Protein AF-A0A2C6DGL4-F1 (afdb_monomer_lite)

Organism: NCBI:txid82979

Foldseek 3Di:
DDPPPPDLWDQLLLVVLVLLLVQFPLVVLLVVCCVLVPDDPPDPDQDRPQLLLLLVLCCVVLVPPDDSQVVCVVDVSSCVSSVNVVHHGDDVVRSVVSVVSLVVVVVSVVVSCVRSVSVVVLAFPPQKDAQDDLVQAADPPSVLCVLFKGWGMKGAVCVQPVPDGDIETFIDGQVLVLLVLLQVFADLQQDNQKWKFFQDPSGYGDGPTDSSSDVLVDDQDCSRDVCSVCVVVVNVVSVVSSVQQVVQLVVQVVCCVVPVALPDSVVVSRPDIDRPPQDRPSNWFPHFFDWDDQQPAPQCPPDHQAWDWDADPDDPPDDPSVRTTRIWHADPVRQTWGWGTKGWCCSSGPDATKIKTWTFRRPSGMIMIGIGGD

pLDDT: mean 81.54, std 16.5, range [29.05, 98.75]

Structure (mmCIF, N/CA/C/O backbone):
data_AF-A0A2C6DGL4-F1
#
_entry.id   AF-A0A2C6DGL4-F1
#
loop_
_atom_site.group_PDB
_atom_site.id
_atom_site.type_symbol
_atom_site.label_atom_id
_atom_site.label_alt_id
_atom_site.label_comp_id
_atom_site.label_asym_id
_atom_site.label_entity_id
_atom_site.label_seq_id
_atom_site.pdbx_PDB_ins_code
_atom_site.Cartn_x
_atom_site.Cartn_y
_atom_site.Cartn_z
_atom_site.occupancy
_atom_site.B_iso_or_equiv
_atom_site.auth_seq_id
_atom_site.auth_comp_id
_atom_site.auth_asym_id
_atom_site.auth_atom_id
_atom_site.pdbx_PDB_model_num
ATOM 1 N N . MET A 1 1 ? 29.165 -35.444 -10.806 1.00 29.05 1 MET A N 1
ATOM 2 C CA . MET A 1 1 ? 27.727 -35.214 -11.035 1.00 29.05 1 MET A CA 1
ATOM 3 C C . MET A 1 1 ? 27.183 -34.656 -9.738 1.00 29.05 1 MET A C 1
ATOM 5 O O . MET A 1 1 ? 26.851 -35.420 -8.844 1.00 29.05 1 MET A O 1
ATOM 9 N N . SER A 1 2 ? 27.304 -33.342 -9.573 1.00 29.28 2 SER A N 1
ATOM 10 C CA . SER A 1 2 ? 26.770 -32.608 -8.429 1.00 29.28 2 SER A CA 1
ATOM 11 C C . SER A 1 2 ? 25.311 -32.304 -8.727 1.00 29.28 2 SER A C 1
ATOM 13 O O . SER A 1 2 ? 25.013 -31.646 -9.717 1.00 29.28 2 SER A O 1
ATOM 15 N N . ASP A 1 3 ? 24.443 -32.865 -7.899 1.00 30.00 3 ASP A N 1
ATOM 16 C CA . ASP A 1 3 ? 23.003 -32.663 -7.908 1.00 30.00 3 ASP A CA 1
ATOM 17 C C . ASP A 1 3 ? 22.727 -31.208 -7.486 1.00 30.00 3 ASP A C 1
ATOM 19 O O . ASP A 1 3 ? 22.843 -30.851 -6.307 1.00 30.00 3 ASP A O 1
ATOM 23 N N . GLU A 1 4 ? 22.488 -30.333 -8.467 1.00 31.14 4 GLU A N 1
ATOM 24 C CA . GLU A 1 4 ? 21.948 -28.993 -8.244 1.00 31.14 4 GLU A CA 1
ATOM 25 C C . GLU A 1 4 ? 20.535 -29.158 -7.693 1.00 31.14 4 GLU A C 1
ATOM 27 O O . GLU A 1 4 ? 19.568 -29.360 -8.431 1.00 31.14 4 GLU A O 1
ATOM 32 N N . ARG A 1 5 ? 20.438 -29.093 -6.364 1.00 31.69 5 ARG A N 1
ATOM 33 C CA . ARG A 1 5 ? 19.187 -28.878 -5.643 1.00 31.69 5 ARG A CA 1
ATOM 34 C C . ARG A 1 5 ? 18.535 -27.619 -6.213 1.00 31.69 5 ARG A C 1
ATOM 36 O O . ARG A 1 5 ? 18.879 -26.517 -5.800 1.00 31.69 5 ARG A O 1
ATOM 43 N N . HIS A 1 6 ? 17.628 -27.792 -7.171 1.00 33.72 6 HIS A N 1
ATOM 44 C CA . HIS A 1 6 ? 16.688 -26.755 -7.564 1.00 33.72 6 HIS A CA 1
ATOM 45 C C . HIS A 1 6 ? 15.861 -26.446 -6.317 1.00 33.72 6 HIS A C 1
ATOM 47 O O . HIS A 1 6 ? 15.082 -27.280 -5.851 1.00 33.72 6 HIS A O 1
ATOM 53 N N . SER A 1 7 ? 16.132 -25.290 -5.717 1.00 35.84 7 SER A N 1
ATOM 54 C CA . SER A 1 7 ? 15.271 -24.728 -4.688 1.00 35.84 7 SER A CA 1
ATOM 55 C C . SER A 1 7 ? 13.890 -24.530 -5.327 1.00 35.84 7 SER A C 1
ATOM 57 O O . SER A 1 7 ? 13.838 -23.941 -6.404 1.00 35.84 7 SER A O 1
ATOM 59 N N . PRO A 1 8 ? 12.776 -24.983 -4.726 1.00 40.94 8 PRO A N 1
ATOM 60 C CA . PRO A 1 8 ? 11.418 -24.706 -5.224 1.00 40.94 8 PRO A CA 1
ATOM 61 C C . PRO A 1 8 ? 11.009 -23.221 -5.072 1.00 40.94 8 PRO A C 1
ATOM 63 O O . PRO A 1 8 ? 9.827 -22.886 -5.047 1.00 40.94 8 PRO A O 1
ATOM 66 N N . TYR A 1 9 ? 11.997 -22.338 -4.918 1.00 38.91 9 TYR A N 1
ATOM 67 C CA . TYR A 1 9 ? 11.885 -20.903 -4.730 1.00 38.91 9 TYR A CA 1
ATOM 68 C C . TYR A 1 9 ? 12.550 -20.250 -5.947 1.00 38.91 9 TYR A C 1
ATOM 70 O O . TYR A 1 9 ? 13.773 -20.309 -6.085 1.00 38.91 9 TYR A O 1
ATOM 78 N N . LEU A 1 10 ? 11.755 -19.680 -6.854 1.00 48.22 10 LEU A N 1
ATOM 79 C CA . LEU A 1 10 ? 12.272 -18.810 -7.912 1.00 48.22 10 LEU A CA 1
ATOM 80 C C . LEU A 1 10 ? 12.513 -17.417 -7.317 1.00 48.22 10 LEU A C 1
ATOM 82 O O . LEU A 1 10 ? 11.642 -16.872 -6.638 1.00 48.22 10 LEU A O 1
ATOM 86 N N . ASP A 1 11 ? 13.666 -16.814 -7.608 1.00 60.06 11 ASP A N 1
ATOM 87 C CA . ASP A 1 11 ? 13.908 -15.405 -7.292 1.00 60.06 11 ASP A CA 1
ATOM 88 C C . ASP A 1 11 ? 12.901 -14.544 -8.082 1.00 60.06 11 ASP A C 1
ATOM 90 O O . ASP A 1 11 ? 12.847 -14.587 -9.319 1.00 60.06 11 ASP A O 1
ATOM 94 N N . ARG A 1 12 ? 12.066 -13.767 -7.374 1.00 59.09 12 ARG A N 1
ATOM 95 C CA . ARG A 1 12 ? 11.056 -12.869 -7.968 1.00 59.09 12 ARG A CA 1
ATOM 96 C C . ARG A 1 12 ? 11.673 -11.958 -9.023 1.00 59.09 12 ARG A C 1
ATOM 98 O O . ARG A 1 12 ? 11.036 -11.671 -10.043 1.00 59.09 12 ARG A O 1
ATOM 105 N N . GLY A 1 13 ? 12.914 -11.533 -8.790 1.00 64.31 13 GLY A N 1
ATOM 106 C CA . GLY A 1 13 ? 13.670 -10.709 -9.713 1.00 64.31 13 GLY A CA 1
ATOM 107 C C . GLY A 1 13 ? 13.919 -11.394 -11.054 1.00 64.31 13 GLY A C 1
ATOM 108 O O . GLY A 1 13 ? 13.778 -10.770 -12.109 1.00 64.31 13 GLY A O 1
ATOM 109 N N . GLU A 1 14 ? 14.242 -12.685 -11.035 1.00 73.19 14 GLU A N 1
ATOM 110 C CA . GLU A 1 14 ? 14.494 -13.474 -12.239 1.00 73.19 14 GLU A CA 1
ATOM 111 C C . GLU A 1 14 ? 13.220 -13.658 -13.060 1.00 73.19 14 GLU A C 1
ATOM 113 O O . GLU A 1 14 ? 13.203 -13.377 -14.263 1.00 73.19 14 GLU A O 1
ATOM 118 N N . HIS A 1 15 ? 12.121 -14.055 -12.412 1.00 70.69 15 HIS A N 1
ATOM 119 C CA . HIS A 1 15 ? 10.833 -14.196 -13.088 1.00 70.69 15 HIS A CA 1
ATOM 120 C C . HIS A 1 15 ? 10.393 -12.875 -13.737 1.00 70.69 15 HIS A C 1
ATOM 122 O O . HIS A 1 15 ? 9.956 -12.843 -14.894 1.00 70.69 15 HIS A O 1
ATOM 128 N N . LEU A 1 16 ? 10.547 -11.768 -13.008 1.00 71.00 16 LEU A N 1
ATOM 129 C CA . LEU A 1 16 ? 10.200 -10.438 -13.485 1.00 71.00 16 LEU A CA 1
ATOM 130 C C . LEU A 1 16 ? 11.046 -10.029 -14.693 1.00 71.00 16 LEU A C 1
ATOM 132 O O . LEU A 1 16 ? 10.493 -9.671 -15.735 1.00 71.00 16 LEU A O 1
ATOM 136 N N . LEU A 1 17 ? 12.372 -10.142 -14.599 1.00 79.88 17 LEU A N 1
ATOM 137 C CA . LEU A 1 17 ? 13.272 -9.808 -15.701 1.00 79.88 17 LEU A CA 1
ATOM 138 C C . LEU A 1 17 ? 13.053 -10.700 -16.917 1.00 79.88 17 LEU A C 1
ATOM 140 O O . LEU A 1 17 ? 13.111 -10.195 -18.034 1.00 79.88 17 LEU A O 1
ATOM 144 N N . ASN A 1 18 ? 12.713 -11.976 -16.737 1.00 82.25 18 ASN A N 1
ATOM 145 C CA . ASN A 1 18 ? 12.348 -12.865 -17.838 1.00 82.25 18 ASN A CA 1
ATOM 146 C C . ASN A 1 18 ? 11.064 -12.406 -18.543 1.00 82.25 18 ASN A C 1
ATOM 148 O O . ASN A 1 18 ? 11.025 -12.324 -19.775 1.00 82.25 18 ASN A O 1
ATOM 152 N N . LYS A 1 19 ? 10.031 -12.024 -17.781 1.00 76.69 19 LYS A N 1
ATOM 153 C CA . LYS A 1 19 ? 8.785 -11.467 -18.331 1.00 76.69 19 LYS A CA 1
ATOM 154 C C . LYS A 1 19 ? 9.038 -10.166 -19.095 1.00 76.69 19 LYS A C 1
ATOM 156 O O . LYS A 1 19 ? 8.474 -9.964 -20.168 1.00 76.69 19 LYS A O 1
ATOM 161 N N . MET A 1 20 ? 9.897 -9.295 -18.573 1.00 82.56 20 MET A N 1
ATOM 162 C CA . MET A 1 20 ? 10.281 -8.047 -19.236 1.00 82.56 20 MET A CA 1
ATOM 163 C C . MET A 1 20 ? 11.127 -8.296 -20.486 1.00 82.56 20 MET A C 1
ATOM 165 O O . MET A 1 20 ? 10.868 -7.706 -21.534 1.00 82.56 20 MET A O 1
ATOM 169 N N . ASN A 1 21 ? 12.092 -9.216 -20.401 1.00 88.88 21 ASN A N 1
ATOM 170 C CA . ASN A 1 21 ? 12.948 -9.631 -21.507 1.00 88.88 21 ASN A CA 1
ATOM 171 C C . ASN A 1 21 ? 12.119 -10.118 -22.699 1.00 88.88 21 ASN A C 1
ATOM 173 O O . ASN A 1 21 ? 12.453 -9.794 -23.833 1.00 88.88 21 ASN A O 1
ATOM 177 N N . ALA A 1 22 ? 11.031 -10.850 -22.443 1.00 86.94 22 ALA A N 1
ATOM 178 C CA . ALA A 1 22 ? 10.137 -11.361 -23.478 1.00 86.94 22 ALA A CA 1
ATOM 179 C C . ALA A 1 22 ? 9.291 -10.274 -24.171 1.00 86.94 22 ALA A C 1
ATOM 181 O O . ALA A 1 22 ? 8.820 -10.492 -25.286 1.00 86.94 22 ALA A O 1
ATOM 182 N N . LYS A 1 23 ? 9.075 -9.120 -23.526 1.00 86.88 23 LYS A N 1
ATOM 183 C CA . LYS A 1 23 ? 8.219 -8.040 -24.047 1.00 86.88 23 LYS A CA 1
ATOM 184 C C . LYS A 1 23 ? 8.969 -6.997 -24.862 1.00 86.88 23 LYS A C 1
ATOM 186 O O . LYS A 1 23 ? 8.395 -6.419 -25.781 1.00 86.88 23 LYS A O 1
ATOM 191 N N . VAL A 1 24 ? 10.224 -6.722 -24.514 1.00 91.19 24 VAL A N 1
ATOM 192 C CA . VAL A 1 24 ? 11.013 -5.708 -25.218 1.00 91.19 24 VAL A CA 1
ATOM 193 C C . VAL A 1 24 ? 11.432 -6.242 -26.595 1.00 91.19 24 VAL A C 1
ATOM 195 O O . VAL A 1 24 ? 12.030 -7.317 -26.678 1.00 91.19 24 VAL A O 1
ATOM 198 N N . PRO A 1 25 ? 11.198 -5.497 -27.692 1.00 94.88 25 PRO A N 1
ATOM 199 C CA . PRO A 1 25 ? 11.660 -5.879 -29.023 1.00 94.88 25 PRO A CA 1
ATOM 200 C C . PRO A 1 25 ? 13.161 -5.575 -29.180 1.00 94.88 25 PRO A C 1
ATOM 202 O O . PRO A 1 25 ? 13.551 -4.649 -29.892 1.00 94.88 25 PRO A O 1
ATOM 205 N N . TRP A 1 26 ? 14.020 -6.338 -28.492 1.00 95.75 26 TRP A N 1
ATOM 206 C CA . TRP A 1 26 ? 15.458 -6.052 -28.385 1.00 95.75 26 TRP A CA 1
ATOM 207 C C . TRP A 1 26 ? 16.144 -5.878 -29.734 1.00 95.75 26 TRP A C 1
ATOM 209 O O . TRP A 1 26 ? 16.843 -4.890 -29.923 1.00 95.75 26 TRP A O 1
ATOM 219 N N . GLN A 1 27 ? 15.914 -6.792 -30.680 1.00 95.69 27 GLN A N 1
ATOM 220 C CA . GLN A 1 27 ? 16.577 -6.728 -31.983 1.00 95.69 27 GLN A CA 1
ATOM 221 C C . GLN A 1 27 ? 16.201 -5.457 -32.757 1.00 95.69 27 GLN A C 1
ATOM 223 O O . GLN A 1 27 ? 17.073 -4.810 -33.320 1.00 95.69 27 GLN A O 1
ATOM 228 N N . GLU A 1 28 ? 14.929 -5.050 -32.718 1.00 96.38 28 GLU A N 1
ATOM 229 C CA . GLU A 1 28 ? 14.466 -3.821 -33.375 1.00 96.38 28 GLU A CA 1
ATOM 230 C C . GLU A 1 28 ? 15.140 -2.577 -32.775 1.00 96.38 28 GLU A C 1
ATOM 232 O O . GLU A 1 28 ? 15.555 -1.672 -33.497 1.00 96.38 28 GLU A O 1
ATOM 237 N N . LEU A 1 29 ? 15.281 -2.538 -31.446 1.00 96.69 29 LEU A N 1
ATOM 238 C CA . LEU A 1 29 ? 15.946 -1.436 -30.751 1.00 96.69 29 LEU A CA 1
ATOM 239 C C . LEU A 1 29 ? 17.462 -1.434 -30.970 1.00 96.69 29 LEU A C 1
ATOM 241 O O . LEU A 1 29 ? 18.056 -0.364 -31.081 1.00 96.69 29 LEU A O 1
ATOM 245 N N . VAL A 1 30 ? 18.086 -2.609 -31.056 1.00 94.94 30 VAL A N 1
ATOM 246 C CA . VAL A 1 30 ? 19.504 -2.750 -31.408 1.00 94.94 30 VAL A CA 1
ATOM 247 C C . VAL A 1 30 ? 19.742 -2.224 -32.819 1.00 94.94 30 VAL A C 1
ATOM 249 O O . VAL A 1 30 ? 20.590 -1.353 -32.989 1.00 94.94 30 VAL A O 1
ATOM 252 N N . ASP A 1 31 ? 18.947 -2.657 -33.801 1.00 94.75 31 ASP A N 1
ATOM 253 C CA . ASP A 1 31 ? 19.066 -2.214 -35.196 1.00 94.75 31 ASP A CA 1
ATOM 254 C C . ASP A 1 31 ? 18.875 -0.692 -35.331 1.00 94.75 31 ASP A C 1
ATOM 256 O O . ASP A 1 31 ? 19.573 -0.037 -36.108 1.00 94.75 31 ASP A O 1
ATOM 260 N N . LEU A 1 32 ? 17.967 -0.111 -34.536 1.00 95.19 32 LEU A N 1
ATOM 261 C CA . LEU A 1 32 ? 17.746 1.335 -34.457 1.00 95.19 32 LEU A CA 1
ATOM 262 C C . LEU A 1 32 ? 18.960 2.091 -33.883 1.00 95.19 32 LEU A C 1
ATOM 264 O O . LEU A 1 32 ? 19.264 3.199 -34.330 1.00 95.19 32 LEU A O 1
ATOM 268 N N . LEU A 1 33 ? 19.638 1.521 -32.884 1.00 93.25 33 LEU A N 1
ATOM 269 C CA . LEU A 1 33 ? 20.727 2.170 -32.144 1.00 93.25 33 LEU A CA 1
ATOM 270 C C . LEU A 1 33 ? 22.116 1.939 -32.746 1.00 93.25 33 LEU A C 1
ATOM 272 O O . LEU A 1 33 ? 23.007 2.769 -32.541 1.00 93.25 33 LEU A O 1
ATOM 276 N N . GLU A 1 34 ? 22.303 0.864 -33.509 1.00 90.06 34 GLU A N 1
ATOM 277 C CA . GLU A 1 34 ? 23.578 0.476 -34.125 1.00 90.06 34 GLU A CA 1
ATOM 278 C C . GLU A 1 34 ? 24.272 1.627 -34.893 1.00 90.06 34 GLU A C 1
ATOM 280 O O . GLU A 1 34 ? 25.479 1.809 -34.717 1.00 90.06 34 GLU A O 1
ATOM 285 N N . PRO A 1 35 ? 23.573 2.490 -35.668 1.00 90.81 35 PRO A N 1
ATOM 286 C CA . PRO A 1 35 ? 24.214 3.613 -36.366 1.00 90.81 35 PRO A CA 1
ATOM 287 C C . PRO A 1 35 ? 24.816 4.682 -35.438 1.00 90.81 35 PRO A C 1
ATOM 289 O O . PRO A 1 35 ? 25.750 5.386 -35.825 1.00 90.81 35 PRO A O 1
ATOM 292 N N . TYR A 1 36 ? 24.287 4.817 -34.220 1.00 87.62 36 TYR A N 1
ATOM 293 C CA . TYR A 1 36 ? 24.679 5.833 -33.233 1.00 87.62 36 TYR A CA 1
ATOM 294 C C . TYR A 1 36 ? 25.669 5.282 -32.209 1.00 87.62 36 TYR A C 1
ATOM 296 O O . TYR A 1 36 ? 26.488 6.017 -31.647 1.00 87.62 36 TYR A O 1
ATOM 304 N N . TYR A 1 37 ? 25.632 3.967 -32.001 1.00 84.25 37 TYR A N 1
ATOM 305 C CA . TYR A 1 37 ? 26.594 3.231 -31.204 1.00 84.25 37 TYR A CA 1
ATOM 306 C C . TYR A 1 37 ? 27.297 2.152 -32.053 1.00 84.25 37 TYR A C 1
ATOM 308 O O . TYR A 1 37 ? 27.188 0.971 -31.744 1.00 84.25 37 TYR A O 1
ATOM 316 N N . PRO A 1 38 ? 28.058 2.519 -33.105 1.00 69.00 38 PRO A N 1
ATOM 317 C CA . PRO A 1 38 ? 28.664 1.522 -33.981 1.00 69.00 38 PRO A CA 1
ATOM 318 C C . PRO A 1 38 ? 29.726 0.702 -33.241 1.00 69.00 38 PRO A C 1
ATOM 320 O O . PRO A 1 38 ? 30.470 1.236 -32.404 1.00 69.00 38 PRO A O 1
ATOM 323 N N . ALA A 1 39 ? 29.822 -0.584 -33.582 1.00 62.97 39 ALA A N 1
ATOM 324 C CA . ALA A 1 39 ? 30.946 -1.428 -33.199 1.00 62.97 39 ALA A CA 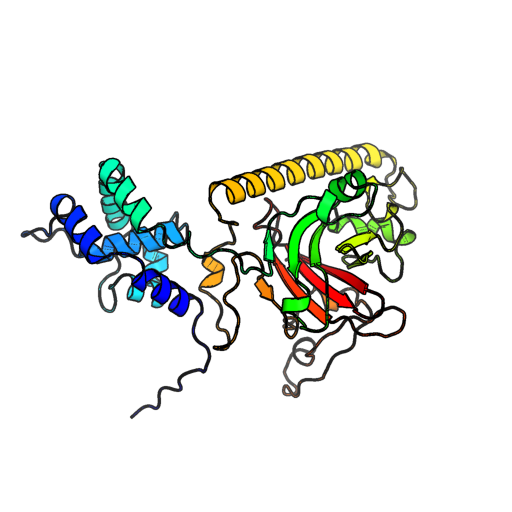1
ATOM 325 C C . ALA A 1 39 ? 32.237 -0.890 -33.840 1.00 62.97 39 ALA A C 1
ATOM 327 O O . ALA A 1 39 ? 32.356 -0.796 -35.066 1.00 62.97 39 ALA A O 1
ATOM 328 N N . ASP A 1 40 ? 33.210 -0.503 -33.017 1.00 60.16 40 ASP A N 1
ATOM 329 C CA . ASP A 1 40 ? 34.423 0.131 -33.518 1.00 60.16 40 ASP A CA 1
ATOM 330 C C . ASP A 1 40 ? 35.438 -0.913 -34.013 1.00 60.16 40 ASP A C 1
ATOM 332 O O . ASP A 1 40 ? 35.751 -1.883 -33.321 1.00 60.16 40 ASP A O 1
ATOM 336 N N . LYS A 1 41 ? 36.025 -0.697 -35.198 1.00 50.38 41 LYS A N 1
ATOM 337 C CA . LYS A 1 41 ? 37.078 -1.571 -35.763 1.00 50.38 41 LYS A CA 1
ATOM 338 C C . LYS A 1 41 ? 38.435 -1.410 -35.052 1.00 50.38 41 LYS A C 1
ATOM 340 O O . LYS A 1 41 ? 39.379 -2.122 -35.388 1.00 50.38 41 LYS A O 1
ATOM 345 N N . LYS A 1 42 ? 38.561 -0.461 -34.111 1.00 46.19 42 LYS A N 1
ATOM 346 C CA . LYS A 1 42 ? 39.817 -0.070 -33.435 1.00 46.19 42 LYS A CA 1
ATOM 347 C C . LYS A 1 42 ? 39.731 -0.005 -31.899 1.00 46.19 42 LYS A C 1
ATOM 349 O O . LYS A 1 42 ? 40.445 0.769 -31.272 1.00 46.19 42 LYS A O 1
ATOM 354 N N . GLY A 1 43 ? 38.926 -0.868 -31.281 1.00 47.06 43 GLY A N 1
ATOM 355 C CA . GLY A 1 43 ? 39.170 -1.274 -29.889 1.00 47.06 43 GLY A CA 1
ATOM 356 C C . GLY A 1 43 ? 38.710 -0.320 -28.783 1.00 47.06 43 GLY A C 1
ATOM 357 O O . GLY A 1 43 ? 39.104 -0.520 -27.640 1.00 47.06 43 GLY A O 1
ATOM 358 N N . PHE A 1 44 ? 37.838 0.652 -29.064 1.00 49.16 44 PHE A N 1
ATOM 359 C CA . PHE A 1 44 ? 37.090 1.358 -28.017 1.00 49.16 44 PHE A CA 1
ATOM 360 C C . PHE A 1 44 ? 35.589 1.091 -28.141 1.00 49.16 44 PHE A C 1
ATOM 362 O O . PHE A 1 44 ? 34.818 1.963 -28.528 1.00 49.16 44 PHE A O 1
ATOM 369 N N . ARG A 1 45 ? 35.203 -0.148 -27.798 1.00 55.72 45 ARG A N 1
ATOM 370 C CA . ARG A 1 45 ? 33.940 -0.533 -27.134 1.00 55.72 45 ARG A CA 1
ATOM 371 C C . ARG A 1 45 ? 33.975 -2.033 -26.815 1.00 55.72 45 ARG A C 1
ATOM 373 O O . ARG A 1 45 ? 33.811 -2.858 -27.704 1.00 55.72 45 ARG A O 1
ATOM 380 N N . ASN A 1 46 ? 34.181 -2.381 -25.543 1.00 66.31 46 ASN A N 1
ATOM 381 C CA . ASN A 1 46 ? 34.160 -3.773 -25.062 1.00 66.31 46 ASN A CA 1
ATOM 382 C C . ASN A 1 46 ? 32.734 -4.350 -24.918 1.00 66.31 46 ASN A C 1
ATOM 384 O O . ASN A 1 46 ? 32.586 -5.500 -24.516 1.00 66.31 46 ASN A O 1
ATOM 388 N N . PHE A 1 47 ? 31.690 -3.576 -25.242 1.00 85.44 47 PHE A N 1
ATOM 389 C CA . PHE A 1 47 ? 30.290 -3.934 -25.002 1.00 85.44 47 PHE A CA 1
ATOM 390 C C . PHE A 1 47 ? 29.438 -3.735 -26.254 1.00 85.44 47 PHE A C 1
ATOM 392 O O . PHE A 1 47 ? 29.538 -2.705 -26.924 1.00 85.44 47 PHE A O 1
ATOM 399 N N . ARG A 1 48 ? 28.596 -4.728 -26.561 1.00 89.44 48 ARG A N 1
ATOM 400 C CA . ARG A 1 48 ? 27.618 -4.675 -27.659 1.00 89.44 48 ARG A CA 1
ATOM 401 C C . ARG A 1 48 ? 26.524 -3.648 -27.342 1.00 89.44 48 ARG A C 1
ATOM 403 O O . ARG A 1 48 ? 26.236 -3.406 -26.170 1.00 89.44 48 ARG A O 1
ATOM 410 N N . VAL A 1 49 ? 25.881 -3.102 -28.379 1.00 91.56 49 VAL A N 1
ATOM 411 C CA . VAL A 1 49 ? 24.732 -2.181 -28.245 1.00 91.56 49 VAL A CA 1
ATOM 412 C C . VAL A 1 49 ? 23.659 -2.773 -27.340 1.00 91.56 49 VAL A C 1
ATOM 414 O O . VAL A 1 49 ? 23.179 -2.096 -26.437 1.00 91.56 49 VAL A O 1
ATOM 417 N N . GLU A 1 50 ? 23.341 -4.055 -27.534 1.00 94.06 50 GLU A N 1
ATOM 418 C CA . GLU A 1 50 ? 22.336 -4.757 -26.737 1.00 94.06 50 GLU A CA 1
ATOM 419 C C . GLU A 1 50 ? 22.682 -4.777 -25.242 1.00 94.06 50 GLU A C 1
ATOM 421 O O . GLU A 1 50 ? 21.813 -4.504 -24.419 1.00 94.06 50 GLU A O 1
ATOM 426 N N . ASN A 1 51 ? 23.949 -5.016 -24.882 1.00 94.19 51 ASN A N 1
ATOM 427 C CA . ASN A 1 51 ? 24.384 -5.028 -23.484 1.00 94.19 51 ASN A CA 1
ATOM 428 C C . ASN A 1 51 ? 24.136 -3.660 -22.840 1.00 94.19 51 ASN A C 1
ATOM 430 O O . ASN A 1 51 ? 23.541 -3.567 -21.770 1.00 94.19 51 ASN A O 1
ATOM 434 N N . MET A 1 52 ? 24.548 -2.586 -23.518 1.00 94.38 52 MET A N 1
ATOM 435 C CA . MET A 1 52 ? 24.371 -1.228 -23.000 1.00 94.38 52 MET A CA 1
ATOM 436 C C . MET A 1 52 ? 22.900 -0.807 -22.959 1.00 94.38 52 MET A C 1
ATOM 438 O O . MET A 1 52 ? 22.487 -0.142 -22.013 1.00 94.38 52 MET A O 1
ATOM 442 N N . LEU A 1 53 ? 22.094 -1.238 -23.933 1.00 95.75 53 LEU A N 1
ATOM 443 C CA . LEU A 1 53 ? 20.652 -1.011 -23.940 1.00 95.75 53 LEU A CA 1
ATOM 444 C C . LEU A 1 53 ? 19.959 -1.737 -22.777 1.00 95.75 53 LEU A C 1
ATOM 446 O O . LEU A 1 53 ? 19.094 -1.154 -22.128 1.00 95.75 53 LEU A O 1
ATOM 450 N N . ARG A 1 54 ? 20.345 -2.982 -22.480 1.00 95.50 54 ARG A N 1
ATOM 451 C CA . ARG A 1 54 ? 19.818 -3.743 -21.338 1.00 95.50 54 ARG A CA 1
ATOM 452 C C . ARG A 1 54 ? 20.218 -3.111 -20.006 1.00 95.50 54 ARG A C 1
ATOM 454 O O . ARG A 1 54 ? 19.369 -3.000 -19.129 1.00 95.50 54 ARG A O 1
ATOM 461 N N . VAL A 1 55 ? 21.459 -2.628 -19.879 1.00 93.88 55 VAL A N 1
ATOM 462 C CA . VAL A 1 55 ? 21.906 -1.847 -18.710 1.00 93.88 55 VAL A CA 1
ATOM 463 C C . VAL A 1 55 ? 21.092 -0.561 -18.571 1.00 93.88 55 VAL A C 1
ATOM 465 O O . VAL A 1 55 ? 20.592 -0.286 -17.488 1.00 93.88 55 VAL A O 1
ATOM 468 N N . TYR A 1 56 ? 20.876 0.183 -19.660 1.00 92.81 56 TYR A N 1
ATOM 469 C CA . TYR A 1 56 ? 20.014 1.369 -19.652 1.00 92.81 56 TYR A CA 1
ATOM 470 C C . TYR A 1 56 ? 18.590 1.041 -19.183 1.00 92.81 56 TYR A C 1
ATOM 472 O O . TYR A 1 56 ? 18.045 1.741 -18.329 1.00 92.81 56 TYR A O 1
ATOM 480 N N . CYS A 1 57 ? 18.004 -0.045 -19.697 1.00 90.31 57 CYS A N 1
ATOM 481 C CA . CYS A 1 57 ? 16.683 -0.507 -19.285 1.00 90.31 57 CYS A CA 1
ATOM 482 C C . CYS A 1 57 ? 16.658 -0.864 -17.796 1.00 90.31 57 CYS A C 1
ATOM 484 O O . CYS A 1 57 ? 15.801 -0.349 -17.090 1.00 90.31 57 CYS A O 1
ATOM 486 N N . LEU A 1 58 ? 17.616 -1.653 -17.291 1.00 87.00 58 LEU A N 1
ATOM 487 C CA . LEU A 1 58 ? 17.739 -1.963 -15.860 1.00 87.00 58 LEU A CA 1
ATOM 488 C C . LEU A 1 58 ? 17.837 -0.693 -15.011 1.00 87.00 58 LEU A C 1
ATOM 490 O O . LEU A 1 58 ? 17.065 -0.530 -14.068 1.00 87.00 58 LEU A O 1
ATOM 494 N N . SER A 1 59 ? 18.731 0.235 -15.366 1.00 82.88 59 SER A N 1
ATOM 495 C CA . SER A 1 59 ? 18.882 1.502 -14.648 1.00 82.88 59 SER A CA 1
ATOM 496 C C . SER A 1 59 ? 17.583 2.293 -14.620 1.00 82.88 59 SER A C 1
ATOM 498 O O . SER A 1 59 ? 17.197 2.804 -13.574 1.00 82.88 59 SER A O 1
ATOM 500 N N . LYS A 1 60 ? 16.872 2.363 -15.747 1.00 80.50 60 LYS A N 1
ATOM 501 C CA . LYS A 1 60 ? 15.609 3.092 -15.845 1.00 80.50 60 LYS A CA 1
ATOM 502 C C . LYS A 1 60 ? 14.495 2.417 -15.050 1.00 80.50 60 LYS A C 1
ATOM 504 O O . LYS A 1 60 ? 13.785 3.067 -14.289 1.00 80.50 60 LYS A O 1
ATOM 509 N N . TRP A 1 61 ? 14.339 1.113 -15.224 1.00 77.94 61 TRP A N 1
ATOM 510 C CA . TRP A 1 61 ? 13.283 0.319 -14.615 1.00 77.94 61 TRP A CA 1
ATOM 511 C C . TRP A 1 61 ? 13.411 0.242 -13.095 1.00 77.94 61 TRP A C 1
ATOM 513 O O . TRP A 1 61 ? 12.397 0.322 -12.403 1.00 77.94 61 TRP A O 1
ATOM 523 N N . LEU A 1 62 ? 14.646 0.149 -12.598 1.00 72.00 62 LEU A N 1
ATOM 524 C CA . LEU A 1 62 ? 14.978 0.048 -11.175 1.00 72.00 62 LEU A CA 1
ATOM 525 C C . LEU A 1 62 ? 15.385 1.389 -10.553 1.00 72.00 62 LEU A C 1
ATOM 527 O O 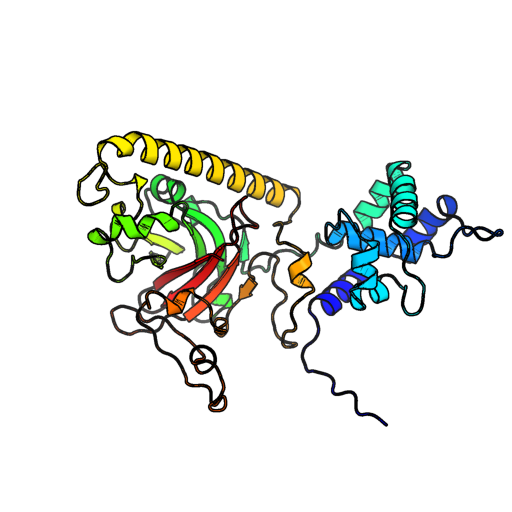. LEU A 1 62 ? 15.767 1.427 -9.388 1.00 72.00 62 LEU A O 1
ATOM 531 N N . LYS A 1 63 ? 15.311 2.483 -11.323 1.00 69.94 63 LYS A N 1
ATOM 532 C CA . LYS A 1 63 ? 15.686 3.845 -10.906 1.00 69.94 63 LYS A CA 1
ATOM 533 C C . LYS A 1 63 ? 17.107 3.922 -10.319 1.00 69.94 63 LYS A C 1
ATOM 535 O O . LYS A 1 63 ? 17.354 4.663 -9.372 1.00 69.94 63 LYS A O 1
ATOM 540 N N . LEU A 1 64 ? 18.053 3.174 -10.896 1.00 74.12 64 LEU A N 1
ATOM 541 C CA . LEU A 1 64 ? 19.466 3.225 -10.511 1.00 74.12 64 LEU A CA 1
ATOM 542 C C . LEU A 1 64 ? 20.054 4.562 -10.977 1.00 74.12 64 LEU A C 1
ATOM 544 O O . LEU A 1 64 ? 20.203 4.796 -12.178 1.00 74.12 64 LEU A O 1
ATOM 548 N N . CYS A 1 65 ? 20.347 5.450 -10.030 1.00 54.91 65 CYS A N 1
ATOM 549 C CA . CYS A 1 65 ? 20.830 6.806 -10.298 1.00 54.91 65 CYS A CA 1
ATOM 550 C C . CYS A 1 65 ? 22.354 6.961 -10.165 1.00 54.91 65 CYS A C 1
ATOM 552 O O . CYS A 1 65 ? 22.920 7.839 -10.816 1.00 54.91 65 CYS A O 1
ATOM 554 N N . TYR A 1 66 ? 23.009 6.102 -9.381 1.00 67.56 66 TYR A N 1
ATOM 555 C CA . TYR A 1 66 ? 24.457 6.089 -9.152 1.00 67.56 66 TYR A CA 1
ATOM 556 C C . TYR A 1 66 ? 24.967 4.646 -9.062 1.00 67.56 66 TYR A C 1
ATOM 558 O O . TYR A 1 66 ? 24.175 3.729 -8.828 1.00 67.56 66 TYR A O 1
ATOM 566 N N . ASP A 1 67 ? 26.270 4.467 -9.292 1.00 76.75 67 ASP A N 1
ATOM 567 C CA . ASP A 1 67 ? 27.001 3.205 -9.113 1.00 76.75 67 ASP A CA 1
ATOM 568 C C . ASP A 1 67 ? 26.345 2.003 -9.817 1.00 76.75 67 ASP A C 1
ATOM 570 O O . ASP A 1 67 ? 26.263 0.892 -9.291 1.00 76.75 67 ASP A O 1
ATOM 574 N N . VAL A 1 68 ? 25.856 2.212 -11.046 1.00 85.69 68 VAL A N 1
ATOM 575 C CA . VAL A 1 68 ? 25.211 1.156 -11.847 1.00 85.69 68 VAL A CA 1
ATOM 576 C C . VAL A 1 68 ? 26.194 0.012 -12.097 1.00 85.69 68 VAL A C 1
ATOM 578 O O . VAL A 1 68 ? 25.805 -1.156 -12.054 1.00 85.69 68 VAL A O 1
ATOM 581 N N . SER A 1 69 ? 27.472 0.341 -12.309 1.00 89.62 69 SER A N 1
ATOM 582 C CA . SER A 1 69 ? 28.559 -0.639 -12.387 1.00 89.62 69 SER A CA 1
ATOM 583 C C . SER A 1 69 ? 28.623 -1.516 -11.130 1.00 89.62 69 SER A C 1
ATOM 585 O O . SER A 1 69 ? 28.669 -2.738 -11.245 1.00 89.62 69 SER A O 1
ATOM 587 N N . GLU A 1 70 ? 28.549 -0.932 -9.932 1.00 85.56 70 GLU A N 1
ATOM 588 C CA . GLU A 1 70 ? 28.577 -1.679 -8.665 1.00 85.56 70 GLU A CA 1
ATOM 589 C C . GLU A 1 70 ? 27.354 -2.599 -8.520 1.00 85.56 70 GLU A C 1
ATOM 591 O O . GLU A 1 70 ? 27.470 -3.746 -8.080 1.00 85.56 70 GLU A O 1
ATOM 596 N N . GLN A 1 71 ? 26.172 -2.147 -8.956 1.00 83.38 71 GLN A N 1
ATOM 597 C CA . GLN A 1 71 ? 24.962 -2.979 -8.948 1.00 83.38 71 GLN A CA 1
ATOM 598 C C . GLN A 1 71 ? 25.082 -4.194 -9.879 1.00 83.38 71 GLN A C 1
ATOM 600 O O . GLN A 1 71 ? 24.601 -5.275 -9.546 1.00 83.38 71 GLN A O 1
ATOM 605 N N . LEU A 1 72 ? 25.738 -4.042 -11.032 1.00 87.38 72 LEU A N 1
ATOM 606 C CA . LEU A 1 72 ? 26.014 -5.143 -11.961 1.00 87.38 72 LEU A CA 1
ATOM 607 C C . LEU A 1 72 ? 27.106 -6.090 -11.436 1.00 87.38 72 LEU A C 1
ATOM 609 O O . LEU A 1 72 ? 27.053 -7.292 -11.692 1.00 87.38 72 LEU A O 1
ATOM 613 N N . GLU A 1 73 ? 28.099 -5.574 -10.710 1.00 85.06 73 GLU A N 1
ATOM 614 C CA . GLU A 1 73 ? 29.162 -6.385 -10.101 1.00 85.06 73 GLU A CA 1
ATOM 615 C C . GLU A 1 73 ? 28.645 -7.233 -8.938 1.00 85.06 73 GLU A C 1
ATOM 617 O O . GLU A 1 73 ? 28.953 -8.426 -8.856 1.00 85.06 73 GLU A O 1
ATOM 622 N N . SER A 1 74 ? 27.839 -6.622 -8.070 1.00 80.94 74 SER A N 1
ATOM 623 C CA . SER A 1 74 ? 27.291 -7.255 -6.869 1.00 80.94 74 SER A CA 1
ATOM 624 C C . SER A 1 74 ? 26.177 -8.263 -7.164 1.00 80.94 74 SER A C 1
ATOM 626 O O . SER A 1 74 ? 25.948 -9.159 -6.352 1.00 80.94 74 SER A O 1
ATOM 628 N N . ARG A 1 75 ? 25.498 -8.166 -8.318 1.00 81.38 75 ARG A N 1
ATOM 629 C CA . ARG A 1 75 ? 24.301 -8.970 -8.619 1.00 81.38 75 ARG A CA 1
ATOM 630 C C . ARG A 1 75 ? 24.427 -9.736 -9.925 1.00 81.38 75 ARG A C 1
ATOM 632 O O . ARG A 1 75 ? 24.268 -9.192 -11.019 1.00 81.38 75 ARG A O 1
ATOM 639 N N . THR A 1 76 ? 24.614 -11.047 -9.797 1.00 85.44 76 THR A N 1
ATOM 640 C CA . THR A 1 76 ? 24.685 -11.969 -10.938 1.00 85.44 76 THR A CA 1
ATOM 641 C C . THR A 1 76 ? 23.446 -11.886 -11.826 1.00 85.44 76 THR A C 1
ATOM 643 O O . THR A 1 76 ? 23.601 -11.796 -13.036 1.00 85.44 76 THR A O 1
ATOM 646 N N . LEU A 1 77 ? 22.250 -11.763 -11.245 1.00 83.81 77 LEU A N 1
ATOM 647 C CA . LEU A 1 77 ? 21.004 -11.635 -12.001 1.00 83.81 77 LEU A CA 1
ATOM 648 C C . LEU A 1 77 ? 20.993 -10.432 -12.966 1.00 83.81 77 LEU A C 1
ATOM 650 O O . LEU A 1 77 ? 20.601 -10.564 -14.124 1.00 83.81 77 LEU A O 1
ATOM 654 N N . PHE A 1 78 ? 21.444 -9.253 -12.524 1.00 88.50 78 PHE A N 1
ATOM 655 C CA . PHE A 1 78 ? 21.464 -8.052 -13.373 1.00 88.50 78 PHE A CA 1
ATOM 656 C C . PHE A 1 78 ? 22.505 -8.173 -14.481 1.00 88.50 78 PHE A C 1
ATOM 658 O O . PHE A 1 78 ? 22.252 -7.808 -15.631 1.00 88.50 78 PHE A O 1
ATOM 665 N N . ARG A 1 79 ? 23.670 -8.726 -14.138 1.00 89.75 79 ARG A N 1
ATOM 666 C CA . ARG A 1 79 ? 24.741 -9.026 -15.088 1.00 89.75 79 ARG A CA 1
ATOM 667 C C . ARG A 1 79 ? 24.284 -10.019 -16.156 1.00 89.75 79 ARG A C 1
ATOM 669 O O . ARG A 1 79 ? 24.551 -9.799 -17.337 1.00 89.75 79 ARG A O 1
ATOM 676 N N . ASP A 1 80 ? 23.568 -11.064 -15.763 1.00 90.25 80 ASP A N 1
ATOM 677 C CA . ASP A 1 80 ? 23.061 -12.085 -16.676 1.00 90.25 80 ASP A CA 1
ATOM 678 C C . ASP A 1 80 ? 21.960 -11.522 -17.576 1.00 90.25 80 ASP A C 1
ATOM 680 O O . ASP A 1 80 ? 22.034 -11.663 -18.798 1.00 90.25 80 ASP A O 1
ATOM 684 N N . PHE A 1 81 ? 21.015 -10.762 -17.013 1.00 91.88 81 PHE A N 1
ATOM 685 C CA . PHE A 1 81 ? 19.999 -10.058 -17.798 1.00 91.88 81 PHE A CA 1
ATOM 686 C C . PHE A 1 81 ? 20.609 -9.106 -18.836 1.00 91.88 81 PHE A C 1
ATOM 688 O O . PHE A 1 81 ? 20.092 -8.991 -19.951 1.00 91.88 81 PHE A O 1
ATOM 695 N N . ALA A 1 82 ? 21.709 -8.430 -18.487 1.00 94.06 82 ALA A N 1
ATOM 696 C CA . ALA A 1 82 ? 22.440 -7.529 -19.372 1.00 94.06 82 ALA A CA 1
ATOM 697 C C . ALA A 1 82 ? 23.285 -8.245 -20.444 1.00 94.06 82 ALA A C 1
ATOM 699 O O . ALA A 1 82 ? 23.907 -7.576 -21.272 1.00 94.06 82 ALA A O 1
ATOM 700 N N . GLY A 1 83 ? 23.330 -9.583 -20.449 1.00 92.38 83 GLY A N 1
ATOM 701 C CA . GLY A 1 83 ? 24.169 -10.356 -21.368 1.00 92.38 83 GLY A CA 1
ATOM 702 C C . GLY A 1 83 ? 25.667 -10.187 -21.091 1.00 92.38 83 GLY A C 1
ATOM 703 O O . GLY A 1 83 ? 26.481 -10.226 -22.016 1.00 92.38 83 GLY A O 1
ATOM 704 N N . LEU A 1 84 ? 26.031 -9.945 -19.828 1.00 90.94 84 LEU A N 1
ATOM 705 C CA . LEU A 1 84 ? 27.402 -9.710 -19.364 1.00 90.94 84 LEU A CA 1
ATOM 706 C C . LEU A 1 84 ? 27.989 -10.913 -18.604 1.00 90.94 84 LEU A C 1
ATOM 708 O O . LEU A 1 84 ? 29.050 -10.799 -17.990 1.00 90.94 84 LEU A O 1
ATOM 712 N N . THR A 1 85 ? 27.340 -12.079 -18.652 1.00 87.88 85 THR A N 1
ATOM 713 C CA . THR A 1 85 ? 27.841 -13.316 -18.039 1.00 87.88 85 THR A CA 1
ATOM 714 C C . THR A 1 85 ? 29.249 -13.640 -18.548 1.00 87.88 85 THR A C 1
ATOM 716 O O . THR A 1 85 ? 29.492 -13.734 -19.752 1.00 87.88 85 THR A O 1
ATOM 719 N N . GLY A 1 86 ? 30.207 -13.767 -17.626 1.00 82.62 86 GLY A N 1
ATOM 720 C CA . GLY A 1 86 ? 31.615 -14.034 -17.950 1.00 82.62 86 GLY A CA 1
ATOM 721 C C . GLY A 1 86 ? 32.359 -12.893 -18.662 1.00 82.62 86 GLY A C 1
ATOM 722 O O . GLY A 1 86 ? 33.504 -13.085 -19.068 1.00 82.62 86 GLY A O 1
ATOM 723 N N . SER A 1 87 ? 31.742 -11.717 -18.810 1.00 84.31 87 SER A N 1
ATOM 724 C CA . SER A 1 87 ? 32.347 -10.517 -19.401 1.00 84.31 87 SER A CA 1
ATOM 725 C C . SER A 1 87 ? 32.693 -9.483 -18.317 1.00 84.31 87 SER A C 1
ATOM 727 O O . SER A 1 87 ? 32.112 -9.522 -17.230 1.00 84.31 87 SER A O 1
ATOM 729 N N . PRO A 1 88 ? 33.621 -8.540 -18.576 1.00 87.69 88 PRO A N 1
ATOM 730 C CA . PRO A 1 88 ? 33.839 -7.399 -17.685 1.00 87.69 88 PRO A CA 1
ATOM 731 C C . PRO A 1 88 ? 32.546 -6.596 -17.480 1.00 87.69 88 PRO A C 1
ATOM 733 O O . PRO A 1 88 ? 31.704 -6.562 -18.370 1.00 87.69 88 PRO A O 1
ATOM 736 N N . VAL A 1 89 ? 32.388 -5.910 -16.350 1.00 90.31 89 VAL A N 1
ATOM 737 C CA . VAL A 1 89 ? 31.272 -4.970 -16.154 1.00 90.31 89 VAL A CA 1
ATOM 738 C C . VAL A 1 89 ? 31.636 -3.607 -16.771 1.00 90.31 89 VAL A C 1
ATOM 740 O O . VAL A 1 89 ? 32.792 -3.182 -16.665 1.00 90.31 89 VAL A O 1
ATOM 743 N N . PRO A 1 90 ? 30.715 -2.918 -17.476 1.00 90.69 90 PRO A N 1
ATOM 744 C CA . PRO A 1 90 ? 30.965 -1.564 -17.955 1.00 90.69 90 PRO A CA 1
ATOM 745 C C . PRO A 1 90 ? 31.070 -0.591 -16.781 1.00 90.69 90 PRO A C 1
ATOM 747 O O . PRO A 1 90 ? 30.154 -0.500 -15.974 1.00 90.69 90 PRO A O 1
ATOM 750 N N . SER A 1 91 ? 32.147 0.197 -16.736 1.00 90.69 91 SER A N 1
ATOM 751 C CA . SER A 1 91 ? 32.257 1.283 -15.759 1.00 90.69 91 SER A CA 1
ATOM 752 C C . SER A 1 91 ? 31.173 2.341 -15.977 1.00 90.69 91 SER A C 1
ATOM 754 O O . SER A 1 91 ? 30.702 2.534 -17.104 1.00 90.69 91 SER A O 1
ATOM 756 N N . ASP A 1 92 ? 30.837 3.109 -14.939 1.00 89.31 92 ASP A N 1
ATOM 757 C CA . ASP A 1 92 ? 29.802 4.148 -15.037 1.00 89.31 92 ASP A CA 1
ATOM 758 C C . ASP A 1 92 ? 30.108 5.199 -16.113 1.00 89.31 92 ASP A C 1
ATOM 760 O O . ASP A 1 92 ? 29.198 5.734 -16.737 1.00 89.31 92 ASP A O 1
ATOM 764 N N . ASN A 1 93 ? 31.384 5.443 -16.434 1.00 88.12 93 ASN A N 1
ATOM 765 C CA . ASN A 1 93 ? 31.768 6.303 -17.560 1.00 88.12 93 ASN A CA 1
ATOM 766 C C . ASN A 1 93 ? 31.297 5.749 -18.916 1.00 88.12 93 ASN A C 1
ATOM 768 O O . ASN A 1 93 ? 30.870 6.512 -19.784 1.00 88.12 93 ASN A O 1
ATOM 772 N N . ILE A 1 94 ? 31.358 4.429 -19.110 1.00 88.94 94 ILE A N 1
ATOM 773 C CA . ILE A 1 94 ? 30.884 3.761 -20.330 1.00 88.94 94 ILE A CA 1
ATOM 774 C C . ILE A 1 94 ? 29.352 3.783 -20.382 1.00 88.94 94 ILE A C 1
ATOM 776 O O . ILE A 1 94 ? 28.783 4.059 -21.442 1.00 88.94 94 ILE A O 1
ATOM 780 N N . ILE A 1 95 ? 28.697 3.539 -19.244 1.00 90.88 95 ILE A N 1
ATOM 781 C CA . ILE A 1 95 ? 27.236 3.605 -19.099 1.00 90.88 95 ILE A CA 1
ATOM 782 C C . ILE A 1 95 ? 26.738 5.020 -19.415 1.00 90.88 95 ILE A C 1
ATOM 784 O O . ILE A 1 95 ? 25.895 5.206 -20.292 1.00 90.88 95 ILE A O 1
ATOM 788 N N . ASN A 1 96 ? 27.342 6.038 -18.803 1.00 88.62 96 ASN A N 1
ATOM 789 C CA . ASN A 1 96 ? 27.006 7.439 -19.035 1.00 88.62 96 ASN A CA 1
ATOM 790 C C . ASN A 1 96 ? 27.261 7.875 -20.481 1.00 88.62 96 ASN A C 1
ATOM 792 O O . ASN A 1 96 ? 26.479 8.646 -21.033 1.00 88.62 96 ASN A O 1
ATOM 796 N N . HIS A 1 97 ? 28.308 7.362 -21.137 1.00 89.12 97 HIS A N 1
ATOM 797 C CA . HIS A 1 97 ? 28.537 7.625 -22.561 1.00 89.12 97 HIS A CA 1
ATOM 798 C C . HIS A 1 97 ? 27.394 7.107 -23.442 1.00 89.12 97 HIS A C 1
ATOM 800 O O . HIS A 1 97 ? 26.949 7.816 -24.345 1.00 89.12 97 HIS A O 1
ATOM 806 N N . PHE A 1 98 ? 26.888 5.898 -23.177 1.00 91.69 98 PHE A N 1
ATOM 807 C CA . PHE A 1 98 ? 25.719 5.364 -23.882 1.00 91.69 98 PHE A CA 1
ATOM 808 C C . PHE A 1 98 ? 24.460 6.199 -23.603 1.00 91.69 98 PHE A C 1
ATOM 810 O O . PHE A 1 98 ? 23.784 6.618 -24.544 1.00 91.69 98 PHE A O 1
ATOM 817 N N . ASN A 1 99 ? 24.200 6.532 -22.336 1.00 91.38 99 ASN A N 1
ATOM 818 C CA . ASN A 1 99 ? 23.056 7.361 -21.943 1.00 91.38 99 ASN A CA 1
ATOM 819 C C . ASN A 1 99 ? 23.090 8.737 -22.627 1.00 91.38 99 ASN A C 1
ATOM 821 O O . ASN A 1 99 ? 22.080 9.197 -23.151 1.00 91.38 99 ASN A O 1
ATOM 825 N N . ASN A 1 100 ? 24.265 9.369 -22.706 1.00 90.44 100 ASN A N 1
ATOM 826 C CA . ASN A 1 100 ? 24.448 10.649 -23.389 1.00 90.44 100 ASN A CA 1
ATOM 827 C C . ASN A 1 100 ? 24.145 10.574 -24.892 1.00 90.44 100 ASN A C 1
ATOM 829 O O . ASN A 1 100 ? 23.646 11.547 -25.458 1.00 90.44 100 ASN A O 1
ATOM 833 N N . ILE A 1 101 ? 24.414 9.438 -25.547 1.00 91.06 101 ILE A N 1
ATOM 834 C CA . ILE A 1 101 ? 24.029 9.226 -26.950 1.00 91.06 101 ILE A CA 1
ATOM 835 C C . ILE A 1 101 ? 22.504 9.212 -27.072 1.00 91.06 101 ILE A C 1
ATOM 837 O O . ILE A 1 101 ? 21.971 9.940 -27.907 1.00 91.06 101 ILE A O 1
ATOM 841 N N . LEU A 1 102 ? 21.797 8.479 -26.207 1.00 91.69 102 LEU A N 1
ATOM 842 C CA . LEU A 1 102 ? 20.330 8.489 -26.194 1.00 91.69 102 LEU A CA 1
ATOM 843 C C . LEU A 1 102 ? 19.777 9.895 -25.922 1.00 91.69 102 LEU A C 1
ATOM 845 O O . LEU A 1 102 ? 18.950 10.389 -26.683 1.00 91.69 102 LEU A O 1
ATOM 849 N N . TYR A 1 103 ? 20.284 10.593 -24.902 1.00 90.44 103 TYR A N 1
ATOM 850 C CA . TYR A 1 103 ? 19.818 11.940 -24.556 1.00 90.44 103 TYR A CA 1
ATOM 851 C C . TYR A 1 103 ? 20.083 12.979 -25.651 1.00 90.44 103 TYR A C 1
ATOM 853 O O . TYR A 1 103 ? 19.303 13.922 -25.801 1.00 90.44 103 TYR A O 1
ATOM 861 N N . LYS A 1 104 ? 21.142 12.808 -26.451 1.00 93.56 104 LYS A N 1
ATOM 862 C CA . LYS A 1 104 ? 21.417 13.659 -27.616 1.00 93.56 104 LYS A CA 1
ATOM 863 C C . LYS A 1 104 ? 20.424 13.427 -28.763 1.00 93.56 104 LYS A C 1
ATOM 865 O O . LYS A 1 104 ? 20.177 14.350 -29.538 1.00 93.56 104 LYS A O 1
ATOM 870 N N . HIS A 1 105 ? 19.851 12.230 -28.861 1.00 92.38 105 HIS A N 1
ATOM 871 C CA . HIS A 1 105 ? 18.915 11.815 -29.906 1.00 92.38 105 HIS A CA 1
ATOM 872 C C . HIS A 1 105 ? 17.512 11.588 -29.323 1.00 92.38 105 HIS A C 1
ATOM 874 O O . HIS A 1 105 ? 17.054 10.459 -29.162 1.00 92.38 105 HIS A O 1
ATOM 880 N N . GLN A 1 106 ? 16.828 12.685 -28.981 1.00 89.50 106 GLN A N 1
ATOM 881 C CA . GLN A 1 106 ? 15.519 12.673 -28.304 1.00 89.50 106 GLN A CA 1
ATOM 882 C C . GLN A 1 106 ? 14.425 11.904 -29.067 1.00 89.50 106 GLN A C 1
ATOM 884 O O . GLN A 1 106 ? 13.535 11.316 -28.457 1.00 89.50 106 GLN A O 1
ATOM 889 N N . ASP A 1 107 ? 14.487 11.891 -30.396 1.00 91.38 107 ASP A N 1
ATOM 890 C CA . ASP A 1 107 ? 13.604 11.119 -31.269 1.00 91.38 107 ASP A CA 1
ATOM 891 C C . ASP A 1 107 ? 13.785 9.607 -31.080 1.00 91.38 107 ASP A C 1
ATOM 893 O O . ASP A 1 107 ? 12.802 8.878 -30.949 1.00 91.38 107 ASP A O 1
ATOM 897 N N . ILE A 1 108 ? 15.035 9.152 -30.982 1.00 92.69 108 ILE A N 1
ATOM 898 C CA . ILE A 1 108 ? 15.381 7.751 -30.726 1.00 92.69 108 ILE A CA 1
ATOM 899 C C . ILE A 1 108 ? 15.042 7.374 -29.293 1.00 92.69 108 ILE A C 1
ATOM 901 O O . ILE A 1 108 ? 14.415 6.343 -29.067 1.00 92.69 108 ILE A O 1
ATOM 905 N N . LEU A 1 109 ? 15.419 8.222 -28.333 1.00 91.00 109 LEU A N 1
ATOM 906 C CA . LEU A 1 109 ? 15.104 8.022 -26.925 1.00 91.00 109 LEU A CA 1
ATOM 907 C C . LEU A 1 109 ? 13.599 7.835 -26.726 1.00 91.00 109 LEU A C 1
ATOM 909 O O . LEU A 1 109 ? 13.195 6.911 -26.036 1.00 91.00 109 LEU A O 1
ATOM 913 N N . ARG A 1 110 ? 12.761 8.633 -27.396 1.00 89.31 110 ARG A N 1
ATOM 914 C CA . ARG A 1 110 ? 11.303 8.476 -27.340 1.00 89.31 110 ARG A CA 1
ATOM 915 C C . ARG A 1 110 ? 10.835 7.104 -27.836 1.00 89.31 110 ARG A C 1
ATOM 917 O O . ARG A 1 110 ? 9.915 6.539 -27.250 1.00 89.31 110 ARG A O 1
ATOM 924 N N . VAL A 1 111 ? 11.439 6.571 -28.900 1.00 93.31 111 VAL A N 1
ATOM 925 C CA . VAL A 1 111 ? 11.105 5.236 -29.431 1.00 93.31 111 VAL A CA 1
ATOM 926 C C . VAL A 1 111 ? 11.580 4.134 -28.485 1.00 93.31 111 VAL A C 1
ATOM 928 O O . VAL A 1 111 ? 10.812 3.215 -28.199 1.00 93.31 111 VAL A O 1
ATOM 931 N N . VAL A 1 112 ? 12.814 4.236 -27.978 1.00 92.00 112 VAL A N 1
ATOM 932 C CA . VAL A 1 112 ? 13.368 3.318 -26.970 1.00 92.00 112 VAL A CA 1
ATOM 933 C C . VAL A 1 112 ? 12.460 3.301 -25.748 1.00 92.00 112 VAL A C 1
ATOM 935 O O . VAL A 1 112 ? 12.007 2.238 -25.338 1.00 92.00 112 VAL A O 1
ATOM 938 N N . ASP A 1 113 ? 12.113 4.467 -25.217 1.00 85.56 113 ASP A N 1
ATOM 939 C CA . ASP A 1 113 ? 11.241 4.626 -24.060 1.00 85.56 113 ASP A CA 1
ATOM 940 C C . ASP A 1 113 ? 9.867 4.005 -24.285 1.00 85.56 113 ASP A C 1
ATOM 942 O O . ASP A 1 113 ? 9.409 3.225 -23.457 1.00 85.56 113 ASP A O 1
ATOM 946 N N . GLN A 1 114 ? 9.239 4.282 -25.428 1.00 85.38 114 GLN A N 1
ATOM 947 C CA . GLN A 1 114 ? 7.931 3.726 -25.758 1.00 85.38 114 GLN A CA 1
ATOM 948 C C . GLN A 1 114 ? 7.962 2.193 -25.841 1.00 85.38 114 GLN A C 1
ATOM 950 O O . GLN A 1 114 ? 7.061 1.528 -25.342 1.00 85.38 114 GLN A O 1
ATOM 955 N N . LYS A 1 115 ? 8.993 1.620 -26.470 1.00 88.50 115 LYS A N 1
ATOM 956 C CA . LYS A 1 115 ? 9.117 0.166 -26.671 1.00 88.50 115 LYS A CA 1
ATOM 957 C C . LYS A 1 115 ? 9.669 -0.582 -25.456 1.00 88.50 115 LYS A C 1
ATOM 959 O O . LYS A 1 115 ? 9.541 -1.801 -25.387 1.00 88.50 115 LYS A O 1
ATOM 964 N N . THR A 1 116 ? 10.282 0.128 -24.513 1.00 85.19 116 THR A N 1
ATOM 965 C CA . THR A 1 116 ? 10.782 -0.419 -23.240 1.00 85.19 116 THR A CA 1
ATOM 966 C C . THR A 1 116 ? 9.852 -0.110 -22.066 1.00 85.19 116 THR A C 1
ATOM 968 O O . THR A 1 116 ? 10.133 -0.531 -20.940 1.00 85.19 116 THR A O 1
ATOM 971 N N . SER A 1 117 ? 8.714 0.549 -22.320 1.00 76.56 117 SER A N 1
ATOM 972 C CA . SER A 1 117 ? 7.608 0.738 -21.373 1.00 76.56 117 SER A CA 1
ATOM 973 C C . SER A 1 117 ? 6.813 -0.560 -21.188 1.00 76.56 117 SER A C 1
ATOM 975 O O . SER A 1 117 ? 5.624 -0.660 -21.458 1.00 76.56 117 SER A O 1
ATOM 977 N N . VAL A 1 118 ? 7.503 -1.617 -20.759 1.00 66.69 118 VAL A N 1
ATOM 978 C CA . VAL A 1 118 ? 6.917 -2.948 -20.522 1.00 66.69 118 VAL A CA 1
ATOM 979 C C . VAL A 1 118 ? 6.239 -3.058 -19.153 1.00 66.69 118 VAL A C 1
ATOM 981 O O . VAL A 1 118 ? 5.633 -4.087 -18.839 1.00 66.69 118 VAL A O 1
ATOM 984 N N . TRP A 1 119 ? 6.349 -1.991 -18.354 1.00 61.50 119 TRP A N 1
ATOM 985 C CA . TRP A 1 119 ? 5.702 -1.836 -17.057 1.00 61.50 119 TRP A CA 1
ATOM 986 C C . TRP A 1 119 ? 4.219 -1.469 -17.168 1.00 61.50 119 TRP A C 1
ATOM 988 O O . TRP A 1 119 ? 3.467 -1.816 -16.269 1.00 61.50 119 TRP A O 1
ATOM 998 N N . ASP A 1 120 ? 3.780 -0.863 -18.278 1.00 53.00 120 ASP A N 1
ATOM 999 C CA . ASP A 1 120 ? 2.382 -0.425 -18.471 1.00 53.00 120 ASP A CA 1
ATOM 1000 C C . ASP A 1 120 ? 1.375 -1.595 -18.467 1.00 53.00 120 ASP A C 1
ATOM 1002 O O . ASP A 1 120 ? 0.176 -1.419 -18.253 1.00 53.00 120 ASP A O 1
ATOM 1006 N N . ASP A 1 121 ? 1.870 -2.816 -18.672 1.00 50.69 121 ASP A N 1
ATOM 1007 C CA . ASP A 1 121 ? 1.092 -4.051 -18.582 1.00 50.69 121 ASP A CA 1
ATOM 1008 C C . ASP A 1 121 ? 0.989 -4.617 -17.153 1.00 50.69 121 ASP A C 1
ATOM 1010 O O . ASP A 1 121 ? 0.264 -5.591 -16.936 1.00 50.69 121 ASP A O 1
ATOM 1014 N N . PHE A 1 122 ? 1.722 -4.070 -16.179 1.00 57.25 122 PHE A N 1
ATOM 1015 C CA . PHE A 1 122 ? 1.539 -4.384 -14.760 1.00 57.25 122 PHE A CA 1
ATOM 1016 C C . PHE A 1 122 ? 0.398 -3.522 -14.234 1.00 57.25 122 PHE A C 1
ATOM 1018 O O . PHE A 1 122 ? 0.576 -2.596 -13.452 1.00 57.25 122 PHE A O 1
ATOM 1025 N N . LYS A 1 123 ? -0.804 -3.821 -14.725 1.00 62.69 123 LYS A N 1
ATOM 1026 C CA . LYS A 1 123 ? -2.021 -3.344 -14.083 1.00 62.69 123 LYS A CA 1
ATOM 1027 C C . LYS A 1 123 ? -2.092 -3.973 -12.702 1.00 62.69 123 LYS A C 1
ATOM 1029 O O . LYS A 1 123 ? -1.757 -5.152 -12.554 1.00 62.69 123 LYS A O 1
ATOM 1034 N N . LEU A 1 124 ? -2.566 -3.198 -11.731 1.00 73.25 124 LEU A N 1
ATOM 1035 C CA . LEU A 1 124 ? -2.976 -3.781 -10.465 1.00 73.25 124 LEU A CA 1
ATOM 1036 C C . LEU A 1 124 ? -3.960 -4.925 -10.749 1.00 73.25 124 LEU A C 1
ATOM 1038 O O . LEU A 1 124 ? -4.776 -4.807 -11.672 1.00 73.25 124 LEU A O 1
ATOM 1042 N N . PRO A 1 125 ? -3.877 -6.028 -9.999 1.00 76.44 125 PRO A N 1
ATOM 1043 C CA . PRO A 1 125 ? -4.877 -7.076 -10.048 1.00 76.44 125 PRO A CA 1
ATOM 1044 C C . PRO A 1 125 ? -6.277 -6.497 -9.844 1.00 76.44 125 PRO A C 1
ATOM 1046 O O . PRO A 1 125 ? -6.451 -5.547 -9.085 1.00 76.44 125 PRO A O 1
ATOM 1049 N N . ASP A 1 126 ? -7.290 -7.105 -10.462 1.00 84.69 126 ASP A N 1
ATOM 1050 C CA . ASP A 1 126 ? -8.675 -6.607 -10.396 1.00 84.69 126 ASP A CA 1
ATOM 1051 C C . ASP A 1 126 ? -9.227 -6.527 -8.958 1.00 84.69 126 ASP A C 1
ATOM 1053 O O . ASP A 1 126 ? -10.183 -5.798 -8.700 1.00 84.69 126 ASP A O 1
ATOM 1057 N N . TYR A 1 127 ? -8.629 -7.268 -8.019 1.00 88.31 127 TYR A N 1
ATOM 1058 C CA . TYR A 1 127 ? -8.988 -7.237 -6.602 1.00 88.31 127 TYR A CA 1
ATOM 1059 C C . TYR A 1 127 ? -8.412 -6.037 -5.842 1.00 88.31 127 TYR A C 1
ATOM 1061 O O . TYR A 1 127 ? -8.755 -5.860 -4.677 1.00 88.31 127 TYR A O 1
ATOM 1069 N N . LEU A 1 128 ? -7.521 -5.243 -6.443 1.00 89.88 128 LEU A N 1
ATOM 1070 C CA . LEU A 1 128 ? -6.782 -4.186 -5.763 1.00 89.88 128 LEU A CA 1
ATOM 1071 C C . LEU A 1 128 ? -7.037 -2.816 -6.397 1.00 89.88 128 LEU A C 1
ATOM 1073 O O . LEU A 1 128 ? -6.926 -2.620 -7.604 1.00 89.88 128 LEU A O 1
ATOM 1077 N N . THR A 1 129 ? -7.313 -1.826 -5.553 1.00 91.81 129 THR A N 1
ATOM 1078 C CA . THR A 1 129 ? -7.416 -0.415 -5.942 1.00 91.81 129 THR A CA 1
ATOM 1079 C C . THR A 1 129 ? -6.446 0.428 -5.126 1.00 91.81 129 THR A C 1
ATOM 1081 O O . THR A 1 129 ? -6.542 0.456 -3.903 1.00 91.81 129 THR A O 1
ATOM 1084 N N . ALA A 1 130 ? -5.550 1.157 -5.788 1.00 90.62 130 ALA A N 1
ATOM 1085 C CA . ALA A 1 130 ? -4.679 2.145 -5.153 1.00 90.62 130 ALA A CA 1
ATOM 1086 C C . ALA A 1 130 ? -5.380 3.484 -4.916 1.00 90.62 130 ALA A C 1
ATOM 1088 O O . ALA A 1 130 ? -6.182 3.911 -5.747 1.00 90.62 130 ALA A O 1
ATOM 1089 N N . TYR A 1 131 ? -4.986 4.190 -3.852 1.00 93.06 131 TYR A N 1
ATOM 1090 C CA . TYR A 1 131 ? -5.431 5.556 -3.549 1.00 93.06 131 TYR A CA 1
ATOM 1091 C C . TYR A 1 131 ? -6.960 5.753 -3.626 1.00 93.06 131 TYR A C 1
ATOM 1093 O O . TYR A 1 131 ? -7.409 6.716 -4.270 1.00 93.06 131 TYR A O 1
ATOM 1101 N N . PRO A 1 132 ? -7.770 4.864 -3.011 1.00 96.31 132 PRO A N 1
ATOM 1102 C CA . PRO A 1 132 ? -9.223 4.995 -3.054 1.00 96.31 132 PRO A CA 1
ATOM 1103 C C . PRO A 1 132 ? -9.650 6.347 -2.467 1.00 96.31 132 PRO A C 1
ATOM 1105 O O . PRO A 1 132 ? -8.973 6.906 -1.597 1.00 96.31 132 PRO A O 1
ATOM 1108 N N . GLU A 1 133 ? -10.755 6.900 -2.961 1.00 97.12 133 GLU A N 1
ATOM 1109 C CA . GLU A 1 133 ? -11.226 8.189 -2.454 1.00 97.12 133 GLU A CA 1
ATOM 1110 C C . GLU A 1 133 ? -11.790 8.030 -1.031 1.00 97.12 133 GLU A C 1
ATOM 1112 O O . GLU A 1 133 ? -12.456 7.027 -0.751 1.00 97.12 133 GLU A O 1
ATOM 1117 N N . PRO A 1 134 ? -11.569 8.997 -0.120 1.00 97.88 134 PRO A N 1
ATOM 1118 C CA . PRO A 1 134 ? -12.088 8.934 1.247 1.00 97.88 134 PRO A CA 1
ATOM 1119 C C . PRO A 1 134 ? -13.592 8.631 1.323 1.00 97.88 134 PRO A C 1
ATOM 1121 O O . PRO A 1 134 ? -14.032 7.861 2.175 1.00 97.88 134 PRO A O 1
ATOM 1124 N N . GLU A 1 135 ? -14.390 9.170 0.398 1.00 97.31 135 GLU A N 1
ATOM 1125 C CA . GLU A 1 135 ? -15.843 8.979 0.339 1.00 97.31 135 GLU A CA 1
ATOM 1126 C C . GLU A 1 135 ? -16.250 7.555 -0.050 1.00 97.31 135 GLU A C 1
ATOM 1128 O O . GLU A 1 135 ? -17.427 7.210 0.075 1.00 97.31 135 GLU A O 1
ATOM 1133 N N . GLN A 1 136 ? -15.320 6.745 -0.554 1.00 97.25 136 GLN A N 1
ATOM 1134 C CA . GLN A 1 136 ? -15.548 5.340 -0.887 1.00 97.25 136 GLN A CA 1
ATOM 1135 C C . GLN A 1 136 ? -15.266 4.419 0.296 1.00 97.25 136 GLN A C 1
ATOM 1137 O O . GLN A 1 136 ? -15.811 3.323 0.318 1.00 97.25 136 GLN A O 1
ATOM 1142 N N . ILE A 1 137 ? -14.439 4.851 1.255 1.00 97.88 137 ILE A N 1
ATOM 1143 C CA . ILE A 1 137 ? -13.913 3.963 2.301 1.00 97.88 137 ILE A CA 1
ATOM 1144 C C . ILE A 1 137 ? -14.275 4.386 3.717 1.00 97.88 137 ILE A C 1
ATOM 1146 O O . ILE A 1 137 ? -14.173 3.575 4.627 1.00 97.88 137 ILE A O 1
ATOM 1150 N N . PHE A 1 138 ? -14.666 5.640 3.943 1.00 98.56 138 PHE A N 1
ATOM 1151 C CA . PHE A 1 138 ? -15.014 6.129 5.273 1.00 98.56 138 PHE A CA 1
ATOM 1152 C C . PHE A 1 138 ? -16.510 6.391 5.393 1.00 98.56 138 PHE A C 1
ATOM 1154 O O . PHE A 1 138 ? -17.168 6.899 4.472 1.00 98.56 138 PHE A O 1
ATOM 1161 N N . ALA A 1 139 ? -17.049 6.058 6.563 1.00 97.69 139 ALA A N 1
ATOM 1162 C CA . ALA A 1 139 ? -18.368 6.505 6.968 1.00 97.69 139 ALA A CA 1
ATOM 1163 C C . ALA A 1 139 ? -18.379 8.027 7.194 1.00 97.69 139 ALA A C 1
ATOM 1165 O O . ALA A 1 139 ? -17.342 8.695 7.219 1.00 97.69 139 ALA A O 1
ATOM 1166 N N . GLN A 1 140 ? -19.574 8.595 7.341 1.00 95.75 140 GLN A N 1
ATOM 1167 C CA . GLN A 1 140 ? -19.712 10.020 7.632 1.00 95.75 140 GLN A CA 1
ATOM 1168 C C . GLN A 1 140 ? -19.382 10.318 9.105 1.00 95.75 140 GLN A C 1
ATOM 1170 O O . GLN A 1 140 ? -19.726 9.509 9.970 1.00 95.75 140 GLN A O 1
ATOM 1175 N N . PRO A 1 141 ? -18.773 11.476 9.424 1.00 96.50 141 PRO A N 1
ATOM 1176 C CA . PRO A 1 141 ? -18.308 12.529 8.510 1.00 96.50 141 PRO A CA 1
ATOM 1177 C C . PRO A 1 141 ? -16.959 12.192 7.851 1.00 96.50 141 PRO A C 1
ATOM 1179 O O . PRO A 1 141 ? -15.942 12.069 8.538 1.00 96.50 141 PRO A O 1
ATOM 1182 N N . THR A 1 142 ? -16.934 12.059 6.522 1.00 96.88 142 THR A N 1
ATOM 1183 C CA . THR A 1 142 ? -15.748 11.603 5.771 1.00 96.88 142 THR A CA 1
ATOM 1184 C C . THR A 1 142 ? -14.543 12.525 5.963 1.00 96.88 142 THR A C 1
ATOM 1186 O O . THR A 1 142 ? -13.418 12.046 6.081 1.00 96.88 142 THR A O 1
ATOM 1189 N N . GLU A 1 143 ? -14.761 13.836 6.049 1.00 96.62 143 GLU A N 1
ATOM 1190 C CA . GLU A 1 143 ? -13.717 14.841 6.242 1.00 96.62 143 GLU A CA 1
ATOM 1191 C C . GLU A 1 143 ? -12.939 14.635 7.543 1.00 96.62 143 GLU A C 1
ATOM 1193 O O . GLU A 1 143 ? -11.738 14.899 7.600 1.00 96.62 143 GLU A O 1
ATOM 1198 N N . LYS A 1 144 ? -13.606 14.107 8.575 1.00 96.56 144 LYS A N 1
ATOM 1199 C CA . LYS A 1 144 ? -12.969 13.826 9.856 1.00 96.56 144 LYS A CA 1
ATOM 1200 C C . LYS A 1 144 ? -11.997 12.658 9.736 1.00 96.56 144 LYS A C 1
ATOM 1202 O O . LYS A 1 144 ? -10.860 12.767 10.178 1.00 96.56 144 LYS A O 1
ATOM 1207 N N . TYR A 1 145 ? -12.405 11.577 9.075 1.00 97.81 145 TYR A N 1
ATOM 1208 C CA . TYR A 1 145 ? -11.505 10.461 8.778 1.00 97.81 145 TYR A CA 1
ATOM 1209 C C . TYR A 1 145 ? -10.350 10.908 7.883 1.00 97.81 145 TYR A C 1
ATOM 1211 O O . TYR A 1 145 ? -9.192 10.683 8.225 1.00 97.81 145 TYR A O 1
ATOM 1219 N N . ALA A 1 146 ? -10.661 11.598 6.782 1.00 97.06 146 ALA A N 1
ATOM 1220 C CA . ALA A 1 146 ? -9.678 12.060 5.809 1.00 97.06 146 ALA A CA 1
ATOM 1221 C C . ALA A 1 146 ? -8.642 13.015 6.416 1.00 97.06 146 ALA A C 1
ATOM 1223 O O . ALA A 1 146 ? -7.535 13.101 5.902 1.00 97.06 146 ALA A O 1
ATOM 1224 N N . ARG A 1 147 ? -8.962 13.712 7.514 1.00 96.50 147 ARG A N 1
ATOM 1225 C CA . ARG A 1 147 ? -7.988 14.523 8.250 1.00 96.50 147 ARG A CA 1
ATOM 1226 C C . ARG A 1 147 ? -6.868 13.673 8.851 1.00 96.50 147 ARG A C 1
ATOM 1228 O O . ARG A 1 147 ? -5.716 14.080 8.742 1.00 96.50 147 ARG A O 1
ATOM 1235 N N . HIS A 1 148 ? -7.197 12.537 9.469 1.00 96.62 148 HIS A N 1
ATOM 1236 C CA . HIS A 1 148 ? -6.269 11.723 10.273 1.00 96.62 148 HIS A CA 1
ATOM 1237 C C . HIS A 1 148 ? -5.726 10.485 9.562 1.00 96.62 148 HIS A C 1
ATOM 1239 O O . HIS A 1 148 ? -4.683 9.963 9.953 1.00 96.62 148 HIS A O 1
ATOM 1245 N N . LEU A 1 149 ? -6.436 9.992 8.549 1.00 96.69 149 LEU A N 1
ATOM 1246 C CA . LEU A 1 149 ? -6.178 8.709 7.911 1.00 96.69 149 LEU A CA 1
ATOM 1247 C C . LEU A 1 149 ? -5.979 8.900 6.411 1.00 96.69 149 LEU A C 1
ATOM 1249 O O . LEU A 1 149 ? -6.843 9.436 5.717 1.00 96.69 149 LEU A O 1
ATOM 1253 N N . LEU A 1 150 ? -4.853 8.403 5.909 1.00 96.75 150 LEU A N 1
ATOM 1254 C CA . LEU A 1 150 ? -4.479 8.440 4.500 1.00 96.75 150 LEU A CA 1
ATOM 1255 C C . LEU A 1 150 ? -4.820 7.096 3.835 1.00 96.75 150 LEU A C 1
ATOM 1257 O O . LEU A 1 150 ? -4.214 6.081 4.189 1.00 96.75 150 LEU A O 1
ATOM 1261 N N . PRO A 1 151 ? -5.775 7.049 2.888 1.00 97.25 151 PRO A N 1
ATOM 1262 C CA . PRO A 1 151 ? -6.111 5.826 2.162 1.00 97.25 151 PRO A CA 1
ATOM 1263 C C . PRO A 1 151 ? -4.954 5.324 1.292 1.00 97.25 151 PRO A C 1
ATOM 1265 O O . PRO A 1 151 ? -4.504 6.030 0.398 1.00 97.25 151 PRO A O 1
ATOM 1268 N N . LEU A 1 152 ? -4.484 4.095 1.497 1.00 94.62 152 LEU A N 1
ATOM 1269 C CA . LEU A 1 152 ? -3.410 3.526 0.674 1.00 94.62 152 LEU A CA 1
ATOM 1270 C C . LEU A 1 152 ? -3.981 2.630 -0.426 1.00 94.62 152 LEU A C 1
ATOM 1272 O O . LEU A 1 152 ? -3.723 2.843 -1.612 1.00 94.62 152 LEU A O 1
ATOM 1276 N N . ALA A 1 153 ? -4.804 1.655 -0.036 1.00 94.56 153 ALA A N 1
ATOM 1277 C CA . ALA A 1 153 ? -5.345 0.661 -0.953 1.00 94.56 153 ALA A CA 1
ATOM 1278 C C . ALA A 1 153 ? -6.693 0.090 -0.488 1.00 94.56 153 ALA A C 1
ATOM 1280 O O . ALA A 1 153 ? -7.006 0.109 0.699 1.00 94.56 153 ALA A O 1
ATOM 1281 N N . SER A 1 154 ? -7.478 -0.447 -1.424 1.00 97.44 154 SER A N 1
ATOM 1282 C CA . SER A 1 154 ? -8.664 -1.278 -1.162 1.00 97.44 154 SER A CA 1
ATOM 1283 C C . SER A 1 154 ? -8.496 -2.651 -1.790 1.00 97.44 154 SER A C 1
ATOM 1285 O O . SER A 1 154 ? -8.050 -2.737 -2.931 1.00 97.44 154 SER A O 1
ATOM 1287 N N . ILE A 1 155 ? -8.894 -3.693 -1.070 1.00 96.56 155 ILE A N 1
ATOM 1288 C CA . ILE A 1 155 ? -8.752 -5.099 -1.448 1.00 96.56 155 ILE A CA 1
ATOM 1289 C C . ILE A 1 155 ? -10.138 -5.747 -1.458 1.00 96.56 155 ILE A C 1
ATOM 1291 O O . ILE A 1 155 ? -10.853 -5.659 -0.460 1.00 96.56 155 ILE A O 1
ATOM 1295 N N . ASP A 1 156 ? -10.500 -6.436 -2.540 1.00 96.44 156 ASP A N 1
ATOM 1296 C CA . ASP A 1 156 ? -11.684 -7.299 -2.583 1.00 96.44 156 ASP A CA 1
ATOM 1297 C C . ASP A 1 156 ? -11.461 -8.513 -1.672 1.00 96.44 156 ASP A C 1
ATOM 1299 O O . ASP A 1 156 ? -10.607 -9.368 -1.930 1.00 96.44 156 ASP A O 1
ATOM 1303 N N . LEU A 1 157 ? -12.255 -8.616 -0.603 1.00 96.00 157 LEU A N 1
ATOM 1304 C CA . LEU A 1 157 ? -12.167 -9.714 0.362 1.00 96.00 157 LEU A CA 1
ATOM 1305 C C . LEU A 1 157 ? -12.367 -11.088 -0.290 1.00 96.00 157 LEU A C 1
ATOM 1307 O O . LEU A 1 157 ? -11.842 -12.084 0.215 1.00 96.00 157 LEU A O 1
ATOM 1311 N N . LYS A 1 158 ? -13.071 -11.154 -1.427 1.00 94.25 158 LYS A N 1
ATOM 1312 C CA . LYS A 1 158 ? -13.274 -12.391 -2.186 1.00 94.25 158 LYS A CA 1
ATOM 1313 C C . LYS A 1 158 ? -11.966 -12.975 -2.723 1.00 94.25 158 LYS A C 1
ATOM 1315 O O . LYS A 1 158 ? -11.873 -14.191 -2.899 1.00 94.25 158 LYS A O 1
ATOM 1320 N N . ALA A 1 159 ? -10.961 -12.133 -2.970 1.00 89.19 159 ALA A N 1
ATOM 1321 C CA . ALA A 1 159 ? -9.639 -12.572 -3.408 1.00 89.19 159 ALA A CA 1
ATOM 1322 C C . ALA A 1 159 ? -8.850 -13.269 -2.289 1.00 89.19 159 ALA A C 1
ATOM 1324 O O . ALA A 1 159 ? -8.007 -14.113 -2.580 1.00 89.19 159 ALA A O 1
ATOM 1325 N N . VAL A 1 160 ? -9.154 -12.965 -1.021 1.00 88.31 160 VAL A N 1
ATOM 1326 C CA . VAL A 1 160 ? -8.571 -13.652 0.144 1.00 88.31 160 VAL A CA 1
ATOM 1327 C C . VAL A 1 160 ? -9.367 -14.908 0.489 1.00 88.31 160 VAL A C 1
ATOM 1329 O O . VAL A 1 160 ? -8.799 -15.971 0.736 1.00 88.31 160 VAL A O 1
ATOM 1332 N N . ASN A 1 161 ? -10.696 -14.806 0.498 1.00 89.44 161 ASN A N 1
ATOM 1333 C CA . ASN A 1 161 ? -11.587 -15.928 0.759 1.00 89.44 161 ASN A CA 1
ATOM 1334 C C . ASN A 1 161 ? -12.851 -15.803 -0.106 1.00 89.44 161 ASN A C 1
ATOM 1336 O O . ASN A 1 161 ? -13.622 -14.866 0.097 1.00 89.44 161 ASN A O 1
ATOM 1340 N N . PRO A 1 162 ? -13.144 -16.767 -1.002 1.00 92.44 162 PRO A N 1
ATOM 1341 C CA . PRO A 1 162 ? -14.289 -16.693 -1.913 1.00 92.44 162 PRO A CA 1
ATOM 1342 C C . PRO A 1 162 ? -15.667 -16.554 -1.248 1.00 92.44 162 PRO A C 1
ATOM 1344 O O . PRO A 1 162 ? -16.631 -16.211 -1.933 1.00 92.44 162 PRO A O 1
ATOM 1347 N N . ASN A 1 163 ? -15.774 -16.852 0.052 1.00 95.50 163 ASN A N 1
ATOM 1348 C CA . ASN A 1 163 ? -17.008 -16.721 0.830 1.00 95.50 163 ASN A CA 1
ATOM 1349 C C . ASN A 1 163 ? -17.182 -15.339 1.476 1.00 95.50 163 ASN A C 1
ATOM 1351 O O . ASN A 1 163 ? -18.227 -15.080 2.072 1.00 95.50 163 ASN A O 1
ATOM 1355 N N . TRP A 1 164 ? -16.171 -14.474 1.419 1.00 95.88 164 TRP A N 1
ATOM 1356 C CA . TRP A 1 164 ? -16.263 -13.104 1.910 1.00 95.88 164 TRP A CA 1
ATOM 1357 C C . TRP A 1 164 ? -16.698 -12.153 0.798 1.00 95.88 164 TRP A C 1
ATOM 1359 O O . TRP A 1 164 ? -16.599 -12.454 -0.392 1.00 95.88 164 TRP A O 1
ATOM 1369 N N . SER A 1 165 ? -17.224 -11.001 1.203 1.00 94.50 165 SER A N 1
ATOM 1370 C CA . SER A 1 165 ? -17.777 -10.005 0.292 1.00 94.50 165 SER A CA 1
ATOM 1371 C C . SER A 1 165 ? -17.496 -8.585 0.760 1.00 94.50 165 SER A C 1
ATOM 1373 O O . SER A 1 165 ? -17.521 -8.293 1.964 1.00 94.50 165 SER A O 1
ATOM 1375 N N . GLY A 1 166 ? -17.341 -7.701 -0.222 1.00 96.44 166 GLY A N 1
ATOM 1376 C CA . GLY A 1 166 ? -17.019 -6.296 -0.020 1.00 96.44 166 GLY A CA 1
ATOM 1377 C C . GLY A 1 166 ? -15.518 -6.042 -0.083 1.00 96.44 166 GLY A C 1
ATOM 1378 O O . GLY A 1 166 ? -14.714 -6.966 -0.206 1.00 96.44 166 GLY A O 1
ATOM 1379 N N . ASN A 1 167 ? -15.165 -4.769 0.011 1.00 98.00 167 ASN A N 1
ATOM 1380 C CA . ASN A 1 167 ? -13.781 -4.333 0.054 1.00 98.00 167 ASN A CA 1
ATOM 1381 C C . ASN A 1 167 ? -13.342 -4.096 1.497 1.00 98.00 167 ASN A C 1
ATOM 1383 O O . ASN A 1 167 ? -14.150 -3.754 2.356 1.00 98.00 167 ASN A O 1
ATOM 1387 N N . ILE A 1 168 ? -12.049 -4.254 1.747 1.00 98.62 168 ILE A N 1
ATOM 1388 C CA . ILE A 1 168 ? -11.383 -3.845 2.982 1.00 98.62 168 ILE A CA 1
ATOM 1389 C C . ILE A 1 168 ? -10.208 -2.931 2.632 1.00 98.62 168 ILE A C 1
ATOM 1391 O O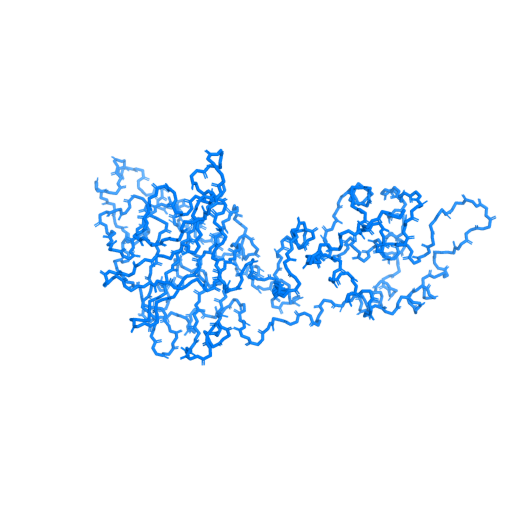 . ILE A 1 168 ? -9.642 -3.036 1.544 1.00 98.62 168 ILE A O 1
ATOM 1395 N N . HIS A 1 169 ? -9.848 -2.010 3.521 1.00 98.44 169 HIS A N 1
ATOM 1396 C CA . HIS A 1 169 ? -8.980 -0.884 3.182 1.00 98.44 169 HIS A CA 1
ATOM 1397 C C . HIS A 1 169 ? -7.728 -0.822 4.047 1.00 98.44 169 HIS A C 1
ATOM 1399 O O . HIS A 1 169 ? -7.770 -0.966 5.270 1.00 98.44 169 HIS A O 1
ATOM 1405 N N . ILE A 1 170 ? -6.604 -0.530 3.412 1.00 97.25 170 ILE A N 1
ATOM 1406 C CA . ILE A 1 170 ? -5.378 -0.169 4.104 1.00 97.25 170 ILE A CA 1
ATOM 1407 C C . ILE A 1 170 ? -5.347 1.350 4.235 1.00 97.25 170 ILE A C 1
ATOM 1409 O O . ILE A 1 170 ? -5.447 2.068 3.237 1.00 97.25 170 ILE A O 1
ATOM 1413 N N . VAL A 1 171 ? -5.193 1.834 5.465 1.00 96.94 171 VAL A N 1
ATOM 1414 C CA . VAL A 1 171 ? -5.106 3.260 5.788 1.00 96.94 171 VAL A CA 1
ATOM 1415 C C . VAL A 1 171 ? -3.880 3.522 6.654 1.00 96.94 171 VAL A C 1
ATOM 1417 O O . VAL A 1 171 ? -3.549 2.714 7.520 1.00 96.94 171 VAL A O 1
ATOM 1420 N N . ASN A 1 172 ? -3.215 4.654 6.436 1.00 94.31 172 ASN A N 1
ATOM 1421 C CA . ASN A 1 172 ? -2.115 5.111 7.277 1.00 94.31 172 ASN A CA 1
ATOM 1422 C C . ASN A 1 172 ? -2.572 6.275 8.178 1.00 94.31 172 ASN A C 1
ATOM 1424 O O . ASN A 1 172 ? -2.887 7.345 7.654 1.00 94.31 172 ASN A O 1
ATOM 1428 N N . PRO A 1 173 ? -2.607 6.101 9.508 1.00 93.00 173 PRO A N 1
ATOM 1429 C CA . PRO A 1 173 ? -2.764 7.193 10.458 1.00 93.00 173 PRO A CA 1
ATOM 1430 C C . PRO A 1 173 ? -1.541 8.111 10.471 1.00 93.00 173 PRO A C 1
ATOM 1432 O O . PRO A 1 173 ? -0.395 7.655 10.463 1.00 93.00 173 PRO A O 1
ATOM 1435 N N . ILE A 1 174 ? -1.794 9.418 10.503 1.00 90.94 174 ILE A N 1
ATOM 1436 C CA . ILE A 1 174 ? -0.743 10.439 10.450 1.00 90.94 174 ILE A CA 1
ATOM 1437 C C . ILE A 1 174 ? 0.064 10.478 11.756 1.00 90.94 174 ILE A C 1
ATOM 1439 O O . ILE A 1 174 ? 1.285 10.356 11.721 1.00 90.94 174 ILE A O 1
ATOM 1443 N N . ASP A 1 175 ? -0.603 10.559 12.907 1.00 84.56 175 ASP A N 1
ATOM 1444 C CA . ASP A 1 175 ? 0.003 10.739 14.238 1.00 84.56 175 ASP A CA 1
ATOM 1445 C C . ASP A 1 175 ? 0.014 9.470 15.096 1.00 84.56 175 ASP A C 1
ATOM 1447 O O . ASP A 1 175 ? -0.047 9.537 16.324 1.00 84.56 175 ASP A O 1
ATOM 1451 N N . ILE A 1 176 ? 0.124 8.301 14.464 1.00 80.81 176 ILE A N 1
ATOM 1452 C CA . ILE A 1 176 ? 0.128 7.016 15.176 1.00 80.81 176 ILE A CA 1
ATOM 1453 C C . ILE A 1 176 ? 1.212 6.913 16.249 1.00 80.81 176 ILE A C 1
ATOM 1455 O O . ILE A 1 176 ? 1.020 6.232 17.250 1.00 80.81 176 ILE A O 1
ATOM 1459 N N . ASP A 1 177 ? 2.330 7.614 16.073 1.00 78.44 177 ASP A N 1
ATOM 1460 C CA . ASP A 1 177 ? 3.441 7.620 17.024 1.00 78.44 177 ASP A CA 1
ATOM 1461 C C . ASP A 1 177 ? 3.137 8.448 18.289 1.00 78.44 177 ASP A C 1
ATOM 1463 O O . ASP A 1 177 ? 3.851 8.339 19.278 1.00 78.44 177 ASP A O 1
ATOM 1467 N N . LEU A 1 178 ? 2.063 9.248 18.295 1.00 73.19 178 LEU A N 1
ATOM 1468 C CA . LEU A 1 178 ? 1.655 10.075 19.438 1.00 73.19 178 LEU A CA 1
ATOM 1469 C C . LEU A 1 178 ? 0.503 9.474 20.247 1.00 73.19 178 LEU A C 1
ATOM 1471 O O . LEU A 1 178 ? 0.145 10.020 21.293 1.00 73.19 178 LEU A O 1
ATOM 1475 N N . VAL A 1 179 ? -0.082 8.361 19.797 1.00 75.94 179 VAL A N 1
ATOM 1476 C CA . VAL A 1 179 ? -1.273 7.778 20.441 1.00 75.94 179 VAL A CA 1
ATOM 1477 C C . VAL A 1 179 ? -0.971 7.176 21.813 1.00 75.94 179 VAL A C 1
ATOM 1479 O O . VAL A 1 179 ? -1.888 6.959 22.597 1.00 75.94 179 VAL A O 1
ATOM 1482 N N . GLU A 1 180 ? 0.296 6.936 22.163 1.00 77.19 180 GLU A N 1
ATOM 1483 C CA . GLU A 1 180 ? 0.670 6.584 23.541 1.00 77.19 180 GLU A CA 1
ATOM 1484 C C . GLU A 1 180 ? 0.222 7.661 24.551 1.00 77.19 180 GLU A C 1
ATOM 1486 O O . GLU A 1 180 ? -0.222 7.343 25.659 1.00 77.19 180 GLU A O 1
ATOM 1491 N N . ASN A 1 181 ? 0.213 8.933 24.133 1.00 81.50 181 ASN A N 1
ATOM 1492 C CA . ASN A 1 181 ? -0.193 10.066 24.965 1.00 81.50 181 ASN A CA 1
ATOM 1493 C C . ASN A 1 181 ? -1.712 10.155 25.161 1.00 81.50 181 ASN A C 1
ATOM 1495 O O . ASN A 1 181 ? -2.173 10.903 26.016 1.00 81.50 181 ASN A O 1
ATOM 1499 N N . THR A 1 182 ? -2.499 9.396 24.392 1.00 87.06 182 THR A N 1
ATOM 1500 C CA . THR A 1 182 ? -3.971 9.400 24.427 1.00 87.06 182 THR A CA 1
ATOM 1501 C C . THR A 1 182 ? -4.549 8.133 25.067 1.00 87.06 182 THR A C 1
ATOM 1503 O O . THR A 1 182 ? -5.733 7.841 24.898 1.00 87.06 182 THR A O 1
ATOM 1506 N N . SER A 1 183 ? -3.745 7.390 25.841 1.00 88.25 183 SER A N 1
ATOM 1507 C CA . SER A 1 183 ? -4.120 6.101 26.456 1.00 88.25 183 SER A CA 1
ATOM 1508 C C . SER A 1 183 ? -5.411 6.117 27.289 1.00 88.25 183 SER A C 1
ATOM 1510 O O . SER A 1 183 ? -6.117 5.112 27.344 1.00 88.25 183 SER A O 1
ATOM 1512 N N . THR A 1 184 ? -5.804 7.256 27.866 1.00 89.94 184 THR A N 1
ATOM 1513 C CA . THR A 1 184 ? -7.095 7.424 28.569 1.00 89.94 184 THR A CA 1
ATOM 1514 C C . THR A 1 184 ? -8.317 7.225 27.658 1.00 89.94 184 THR A C 1
ATOM 1516 O O . THR A 1 184 ? -9.401 6.895 28.137 1.00 89.94 184 THR A O 1
ATOM 1519 N N . PHE A 1 185 ? -8.156 7.417 26.347 1.00 91.75 185 PHE A N 1
ATOM 1520 C CA . PHE A 1 185 ? -9.204 7.258 25.332 1.00 91.75 185 PHE A CA 1
ATOM 1521 C C . PHE A 1 185 ? -9.108 5.928 24.575 1.00 91.75 185 PHE A C 1
ATOM 1523 O O . PHE A 1 185 ? -9.897 5.677 23.661 1.00 91.75 185 PHE A O 1
ATOM 1530 N N . HIS A 1 186 ? -8.149 5.075 24.941 1.00 93.19 186 HIS A N 1
ATOM 1531 C CA . HIS A 1 186 ? -7.992 3.743 24.365 1.00 93.19 186 HIS A CA 1
ATOM 1532 C C . HIS A 1 186 ? -9.100 2.808 24.854 1.00 93.19 186 HIS A C 1
ATOM 1534 O O . HIS A 1 186 ? -9.720 3.004 25.901 1.00 93.19 186 HIS A O 1
ATOM 1540 N N . ASN A 1 187 ? -9.354 1.761 24.078 1.00 94.75 187 ASN A N 1
ATOM 1541 C CA . ASN A 1 187 ? -10.281 0.693 24.432 1.00 94.75 187 ASN A CA 1
ATOM 1542 C C . ASN A 1 187 ? -9.719 -0.651 23.939 1.00 94.75 187 ASN A C 1
ATOM 1544 O O . ASN A 1 187 ? -8.527 -0.772 23.661 1.00 94.75 187 ASN A O 1
ATOM 1548 N N . TYR A 1 188 ? -10.548 -1.693 23.843 1.00 95.06 188 TYR A N 1
ATOM 1549 C CA . TYR A 1 188 ? -10.064 -2.986 23.362 1.00 95.06 188 TYR A CA 1
ATOM 1550 C C . TYR A 1 188 ? -9.466 -2.915 21.944 1.00 95.06 188 TYR A C 1
ATOM 1552 O O . TYR A 1 188 ? -8.468 -3.584 21.682 1.00 95.06 188 TYR A O 1
ATOM 1560 N N . TYR A 1 189 ? -10.053 -2.099 21.070 1.00 95.69 189 TYR A N 1
ATOM 1561 C CA . TYR A 1 189 ? -9.785 -2.015 19.633 1.00 95.69 189 TYR A CA 1
ATOM 1562 C C . TYR A 1 189 ? -8.926 -0.812 19.216 1.00 95.69 189 TYR A C 1
ATOM 1564 O O . TYR A 1 189 ? -8.365 -0.815 18.122 1.00 95.69 189 TYR A O 1
ATOM 1572 N N . LEU A 1 190 ? -8.805 0.197 20.077 1.00 93.38 190 LEU A N 1
ATOM 1573 C CA . LEU A 1 190 ? -7.913 1.342 19.919 1.00 93.38 190 LEU A CA 1
ATOM 1574 C C . LEU A 1 190 ? -6.828 1.264 20.986 1.00 93.38 190 LEU A C 1
ATOM 1576 O O . LEU A 1 190 ? -7.125 1.469 22.160 1.00 93.38 190 LEU A O 1
ATOM 1580 N N . ARG A 1 191 ? -5.593 0.953 20.587 1.00 89.50 191 ARG A N 1
ATOM 1581 C CA . ARG A 1 191 ? -4.430 0.842 21.485 1.00 89.50 191 ARG A CA 1
ATOM 1582 C C . ARG A 1 191 ? -3.208 1.506 20.862 1.00 89.50 191 ARG A C 1
ATOM 1584 O O . ARG A 1 191 ? -3.248 1.967 19.717 1.00 89.50 191 ARG A O 1
ATOM 1591 N N . HIS A 1 192 ? -2.097 1.517 21.591 1.00 85.94 192 HIS A N 1
ATOM 1592 C CA . HIS A 1 192 ? -0.814 1.921 21.035 1.00 85.94 192 HIS A CA 1
ATOM 1593 C C . HIS A 1 192 ? -0.484 1.095 19.781 1.00 85.94 192 HIS A C 1
ATOM 1595 O O . HIS A 1 192 ? -0.355 -0.122 19.856 1.00 85.94 192 HIS A O 1
ATOM 1601 N N . ARG A 1 193 ? -0.406 1.759 18.617 1.00 84.31 193 ARG A N 1
ATOM 1602 C CA . ARG A 1 193 ? -0.185 1.142 17.291 1.00 84.31 193 ARG A CA 1
ATOM 1603 C C . ARG A 1 193 ? -1.233 0.107 16.854 1.00 84.31 193 ARG A C 1
ATOM 1605 O O . ARG A 1 193 ? -0.951 -0.693 15.965 1.00 84.31 193 ARG A O 1
ATOM 1612 N N . TRP A 1 194 ? -2.439 0.144 17.421 1.00 91.75 194 TRP A N 1
ATOM 1613 C CA . TRP A 1 194 ? -3.581 -0.653 16.965 1.00 91.75 194 TRP A CA 1
ATOM 1614 C C . TRP A 1 194 ? -4.803 0.232 16.767 1.00 91.75 194 TRP A C 1
ATOM 1616 O O . TRP A 1 194 ? -5.193 0.976 17.669 1.00 91.75 194 TRP A O 1
ATOM 1626 N N . ILE A 1 195 ? -5.429 0.106 15.604 1.00 95.50 195 ILE A N 1
ATOM 1627 C CA . ILE A 1 195 ? -6.671 0.799 15.273 1.00 95.50 195 ILE A CA 1
ATOM 1628 C C . ILE A 1 195 ? -7.620 -0.181 14.596 1.00 95.50 195 ILE A C 1
ATOM 1630 O O . ILE A 1 195 ? -7.227 -0.892 13.669 1.00 95.50 195 ILE A O 1
ATOM 1634 N N . ALA A 1 196 ? -8.868 -0.223 15.053 1.00 97.81 196 ALA A N 1
ATOM 1635 C CA . ALA A 1 196 ? -9.893 -1.045 14.432 1.00 97.81 196 ALA A CA 1
ATOM 1636 C C . ALA A 1 196 ? -11.077 -0.221 13.935 1.00 97.81 196 ALA A C 1
ATOM 1638 O O . ALA A 1 196 ? -11.456 0.808 14.508 1.00 97.81 196 ALA A O 1
ATOM 1639 N N . PHE A 1 197 ? -11.682 -0.741 12.877 1.00 98.69 197 PHE A N 1
ATOM 1640 C CA . PHE A 1 197 ? -12.867 -0.200 12.245 1.00 98.69 197 PHE A CA 1
ATOM 1641 C C . PHE A 1 197 ? -13.916 -1.295 12.111 1.00 98.69 197 PHE A C 1
ATOM 1643 O O . PHE A 1 197 ? -13.607 -2.420 11.713 1.00 98.69 197 PHE A O 1
ATOM 1650 N N . HIS A 1 198 ? -15.167 -0.949 12.386 1.00 98.62 198 HIS A N 1
ATOM 1651 C CA . HIS A 1 198 ? -16.285 -1.737 11.905 1.00 98.62 198 HIS A CA 1
ATOM 1652 C C . HIS A 1 198 ? -16.395 -1.503 10.393 1.00 98.62 198 HIS A C 1
ATOM 1654 O O . HIS A 1 198 ? -16.374 -0.359 9.932 1.00 98.62 198 HIS A O 1
ATOM 1660 N N . LEU A 1 199 ? -16.451 -2.593 9.629 1.00 98.69 199 LEU A N 1
ATOM 1661 C CA . LEU A 1 199 ? -16.588 -2.589 8.181 1.00 98.69 199 LEU A CA 1
ATOM 1662 C C . LEU A 1 199 ? -18.059 -2.787 7.816 1.00 98.69 199 LEU A C 1
ATOM 1664 O O . LEU A 1 199 ? -18.578 -3.907 7.837 1.00 98.69 199 LEU A O 1
ATOM 1668 N N . THR A 1 200 ? -18.707 -1.696 7.427 1.00 98.19 200 THR A N 1
ATOM 1669 C CA . THR A 1 200 ? -20.118 -1.682 7.035 1.00 98.19 200 THR A CA 1
ATOM 1670 C C . THR A 1 200 ? -20.394 -2.576 5.818 1.00 98.19 200 THR A C 1
ATOM 1672 O O . THR A 1 200 ? -19.490 -3.003 5.085 1.00 98.19 200 THR A O 1
ATOM 1675 N N . ASP A 1 201 ? -21.676 -2.850 5.567 1.00 95.56 201 ASP A N 1
ATOM 1676 C CA . ASP A 1 201 ? -22.119 -3.649 4.417 1.00 95.56 201 ASP A CA 1
ATOM 1677 C C . ASP A 1 201 ? -21.751 -3.006 3.069 1.00 95.56 201 ASP A C 1
ATOM 1679 O O . ASP A 1 201 ? -21.494 -3.710 2.092 1.00 95.56 201 ASP A O 1
ATOM 1683 N N . ASP A 1 202 ? -21.670 -1.672 3.012 1.00 96.12 202 ASP A N 1
ATOM 1684 C CA . ASP A 1 202 ? -21.220 -0.920 1.837 1.00 96.12 202 ASP A CA 1
ATOM 1685 C C . ASP A 1 202 ? -19.699 -0.707 1.794 1.00 96.12 202 ASP A C 1
ATOM 1687 O O . ASP A 1 202 ? -19.211 0.071 0.978 1.00 96.12 202 ASP A O 1
ATOM 1691 N N . SER A 1 203 ? -18.950 -1.461 2.607 1.00 97.69 203 SER A N 1
ATOM 1692 C CA . SER A 1 203 ? -17.485 -1.443 2.667 1.00 97.69 203 SER A CA 1
ATOM 1693 C C . SER A 1 203 ? -16.917 -0.081 3.068 1.00 97.69 203 SER A C 1
ATOM 1695 O O . SER A 1 203 ? -16.057 0.465 2.391 1.00 97.69 203 SER A O 1
ATOM 1697 N N . ARG A 1 204 ? -17.415 0.486 4.168 1.00 98.62 204 ARG A N 1
ATOM 1698 C CA . ARG A 1 204 ? -16.869 1.698 4.780 1.00 98.62 204 ARG A CA 1
ATOM 1699 C C . ARG A 1 204 ? -16.417 1.429 6.204 1.00 98.62 204 ARG A C 1
ATOM 1701 O O . ARG A 1 204 ? -16.945 0.564 6.895 1.00 98.62 204 ARG A O 1
ATOM 1708 N N . TYR A 1 205 ? -15.448 2.210 6.644 1.00 98.75 205 TYR A N 1
ATOM 1709 C CA . TYR A 1 205 ? -14.892 2.177 7.981 1.00 98.75 205 TYR A CA 1
ATOM 1710 C C . TYR A 1 205 ? -15.615 3.135 8.917 1.00 98.75 205 TYR A C 1
ATOM 1712 O O . TYR A 1 205 ? -15.714 4.338 8.659 1.00 98.75 205 TYR A O 1
ATOM 1720 N N . GLU A 1 206 ? -16.053 2.574 10.039 1.00 98.62 206 GLU A N 1
ATOM 1721 C CA . GLU A 1 206 ? -16.517 3.276 11.229 1.00 98.62 206 GLU A CA 1
ATOM 1722 C C . GLU A 1 206 ? -15.523 3.029 12.367 1.00 98.62 206 GLU A C 1
ATOM 1724 O O . GLU A 1 206 ? -15.266 1.881 12.730 1.00 98.62 206 GLU A O 1
ATOM 1729 N N . LEU A 1 207 ? -14.936 4.091 12.925 1.00 98.25 207 LEU A N 1
ATOM 1730 C CA . LEU A 1 207 ? -13.949 3.972 14.004 1.00 98.25 207 LEU A CA 1
ATOM 1731 C C . LEU A 1 207 ? -14.562 3.278 15.230 1.00 98.25 207 LEU A C 1
ATOM 1733 O O . LEU A 1 207 ? -15.587 3.720 15.750 1.00 98.25 207 LEU A O 1
ATOM 1737 N N . MET A 1 208 ? -13.905 2.236 15.747 1.00 97.69 208 MET A N 1
ATOM 1738 C CA . MET A 1 208 ? -14.373 1.503 16.931 1.00 97.69 208 MET A CA 1
ATOM 1739 C C . MET A 1 208 ? -13.886 2.127 18.243 1.00 97.69 208 MET A C 1
ATOM 1741 O O . MET A 1 208 ? -13.320 1.449 19.101 1.00 97.69 208 MET A O 1
ATOM 1745 N N . GLY A 1 209 ? -14.113 3.426 18.429 1.00 95.25 209 GLY A N 1
ATOM 1746 C CA . GLY A 1 209 ? -13.788 4.100 19.680 1.00 95.25 209 GLY A CA 1
ATOM 1747 C C . GLY A 1 209 ? -13.869 5.616 19.608 1.00 95.25 209 GLY A C 1
ATOM 1748 O O . GLY A 1 209 ? -14.606 6.182 18.803 1.00 95.25 209 GLY A O 1
ATOM 1749 N N . ASP A 1 210 ? -13.147 6.269 20.511 1.00 95.25 210 ASP A N 1
ATOM 1750 C CA . ASP A 1 210 ? -13.199 7.716 20.669 1.00 95.25 210 ASP A CA 1
ATOM 1751 C C . ASP A 1 210 ? -12.222 8.415 19.718 1.00 95.25 210 ASP A C 1
ATOM 1753 O O . ASP A 1 210 ? -11.060 8.030 19.608 1.00 95.25 210 ASP A O 1
ATOM 1757 N N . TRP A 1 211 ? -12.671 9.487 19.065 1.00 94.81 211 TRP A N 1
ATOM 1758 C CA . TRP A 1 211 ? -11.826 10.299 18.185 1.00 94.81 211 TRP A CA 1
ATOM 1759 C C . TRP A 1 211 ? -10.640 10.936 18.904 1.00 94.81 211 TRP A C 1
ATOM 1761 O O . TRP A 1 211 ? -9.616 11.172 18.272 1.00 94.81 211 TRP A O 1
ATOM 1771 N N . ARG A 1 212 ? -10.745 11.141 20.220 1.00 93.88 212 ARG A N 1
ATOM 1772 C CA . ARG A 1 212 ? -9.649 11.601 21.083 1.00 93.88 212 ARG A CA 1
ATOM 1773 C C . ARG A 1 212 ? -8.479 10.617 21.168 1.00 93.88 212 ARG A C 1
ATOM 1775 O O . ARG A 1 212 ? -7.454 10.955 21.752 1.00 93.88 212 ARG A O 1
ATOM 1782 N N . TYR A 1 213 ? -8.603 9.439 20.555 1.00 92.19 213 TYR A N 1
ATOM 1783 C CA . TYR A 1 213 ? -7.472 8.595 20.185 1.00 92.19 213 TYR A CA 1
ATOM 1784 C C . TYR A 1 213 ? -6.405 9.369 19.394 1.00 92.19 213 TYR A C 1
ATOM 1786 O O . TYR A 1 213 ? -5.217 9.232 19.683 1.00 92.19 213 TYR A O 1
ATOM 1794 N N . PHE A 1 214 ? -6.820 10.218 18.449 1.00 92.62 214 PHE A N 1
ATOM 1795 C CA . PHE A 1 214 ? -5.918 11.089 17.699 1.00 92.62 214 PHE A CA 1
ATOM 1796 C C . PHE A 1 214 ? -5.579 12.330 18.520 1.00 92.62 214 PHE A C 1
ATOM 1798 O O . PHE A 1 214 ? -6.458 12.962 19.112 1.00 92.62 214 PHE A O 1
ATOM 1805 N N . PHE A 1 215 ? -4.306 12.722 18.537 1.00 89.00 215 PHE A N 1
ATOM 1806 C CA . PHE A 1 215 ? -3.843 13.784 19.428 1.00 89.00 215 PHE A CA 1
ATOM 1807 C C . PHE A 1 215 ? -4.529 15.126 19.117 1.00 89.00 215 PHE A C 1
ATOM 1809 O O . PHE A 1 215 ? -4.994 15.806 20.030 1.00 89.00 215 PHE A O 1
ATOM 1816 N N . LEU A 1 216 ? -4.692 15.468 17.831 1.00 91.12 216 LEU A N 1
ATOM 1817 C CA . LEU A 1 216 ? -5.309 16.732 17.388 1.00 91.12 216 LEU A CA 1
ATOM 1818 C C . LEU A 1 216 ? -6.809 16.876 17.695 1.00 91.12 216 LEU A C 1
ATOM 1820 O O . LEU A 1 216 ? -7.346 17.982 17.578 1.00 91.12 216 LEU A O 1
ATOM 1824 N N . GLU A 1 217 ? -7.477 15.790 18.086 1.00 93.44 217 GLU A N 1
ATOM 1825 C CA . GLU A 1 217 ? -8.892 15.788 18.483 1.00 93.44 217 GLU A CA 1
ATOM 1826 C C . GLU A 1 217 ? -9.092 16.127 19.964 1.00 93.44 217 GLU A C 1
ATOM 1828 O O . GLU A 1 217 ? -10.217 16.135 20.468 1.00 93.44 217 GLU A O 1
ATOM 1833 N N . ASN A 1 218 ? -8.000 16.420 20.666 1.00 90.94 218 ASN A N 1
ATOM 1834 C CA . ASN A 1 218 ? -8.017 16.790 22.063 1.00 90.94 218 ASN A CA 1
ATOM 1835 C C . ASN A 1 218 ? -7.835 18.294 22.276 1.00 90.94 218 ASN A C 1
ATOM 1837 O O . ASN A 1 218 ? -7.195 19.002 21.499 1.00 90.94 218 ASN A O 1
ATOM 1841 N N . GLU A 1 219 ? -8.355 18.754 23.409 1.00 87.00 219 GLU A N 1
ATOM 1842 C CA . GLU A 1 219 ? -8.033 20.052 23.996 1.00 87.00 219 GLU A CA 1
ATOM 1843 C C . GLU A 1 219 ? -6.946 19.882 25.074 1.00 87.00 219 GLU A C 1
ATOM 1845 O O . GLU A 1 219 ? -6.831 18.795 25.654 1.00 87.00 219 GLU A O 1
ATOM 1850 N N . PRO A 1 220 ? -6.148 20.927 25.369 1.00 81.75 220 PRO A N 1
ATOM 1851 C CA . PRO A 1 220 ? -5.063 20.837 26.341 1.00 81.75 220 PRO A CA 1
ATOM 1852 C C . PRO A 1 220 ? -5.573 20.379 27.706 1.00 81.75 220 PRO A C 1
ATOM 1854 O O . PRO A 1 220 ? -6.452 21.006 28.301 1.00 81.75 220 PRO A O 1
ATOM 1857 N N . SER A 1 221 ? -4.984 19.307 28.234 1.00 80.44 221 SER A N 1
ATOM 1858 C CA . SER A 1 221 ? -5.313 18.793 29.560 1.00 80.44 221 SER A CA 1
ATOM 1859 C C . SER A 1 221 ? -4.094 18.180 30.245 1.00 80.44 221 SER A C 1
ATOM 1861 O O . SER A 1 221 ? -3.155 17.718 29.594 1.00 80.44 221 SER A O 1
ATOM 1863 N N . ALA A 1 222 ? -4.122 18.169 31.580 1.00 75.12 222 ALA A N 1
ATOM 1864 C CA . ALA A 1 222 ? -3.072 17.556 32.393 1.00 75.12 222 ALA A CA 1
ATOM 1865 C C . ALA A 1 222 ? -2.997 16.023 32.224 1.00 75.12 222 ALA A C 1
ATOM 1867 O O . ALA A 1 222 ? -2.031 15.409 32.670 1.00 75.12 222 ALA A O 1
ATOM 1868 N N . GLU A 1 223 ? -4.009 15.411 31.599 1.00 73.69 223 GLU A N 1
ATOM 1869 C CA . GLU A 1 223 ? -4.028 13.985 31.258 1.00 73.69 223 GLU A CA 1
ATOM 1870 C C . GLU A 1 223 ? -3.170 13.679 30.022 1.00 73.69 223 GLU A C 1
ATOM 1872 O O . GLU A 1 223 ? -2.641 12.579 29.918 1.00 73.69 223 GLU A O 1
ATOM 1877 N N . LEU A 1 224 ? -3.001 14.651 29.116 1.00 75.06 224 LEU A N 1
ATOM 1878 C CA . LEU A 1 224 ? -2.321 14.474 27.825 1.00 75.06 224 LEU A CA 1
ATOM 1879 C C . LEU A 1 224 ? -0.879 14.981 27.819 1.00 75.06 224 LEU A C 1
ATOM 1881 O O . LEU A 1 224 ? -0.037 14.468 27.089 1.00 75.06 224 LEU A O 1
ATOM 1885 N N . THR A 1 225 ? -0.581 16.018 28.602 1.00 75.06 225 THR A N 1
ATOM 1886 C CA . THR A 1 225 ? 0.778 16.550 28.730 1.00 75.06 225 THR A CA 1
ATOM 1887 C C . THR A 1 225 ? 1.012 17.136 30.115 1.00 75.06 225 THR A C 1
ATOM 1889 O O . THR A 1 225 ? 0.119 17.723 30.728 1.00 75.06 225 THR A O 1
ATOM 1892 N N . LYS A 1 226 ? 2.250 17.010 30.601 1.00 74.62 226 LYS A N 1
ATOM 1893 C CA . LYS A 1 226 ? 2.704 17.681 31.827 1.00 74.62 226 LYS A CA 1
ATOM 1894 C C . LYS A 1 226 ? 3.077 19.146 31.581 1.00 74.62 226 LYS A C 1
ATOM 1896 O O . LYS A 1 226 ? 2.999 19.939 32.513 1.00 74.62 226 LYS A O 1
ATOM 1901 N N . ASP A 1 227 ? 3.406 19.503 30.339 1.00 79.50 227 ASP A N 1
ATOM 1902 C CA . ASP A 1 227 ? 3.761 20.861 29.919 1.00 79.50 227 ASP A CA 1
ATOM 1903 C C . ASP A 1 227 ? 2.619 21.490 29.114 1.00 79.50 227 ASP A C 1
ATOM 1905 O O . ASP A 1 227 ? 2.659 21.591 27.886 1.00 79.50 227 ASP A O 1
ATOM 1909 N N . LEU A 1 228 ? 1.576 21.930 29.824 1.00 83.06 228 LEU A N 1
ATOM 1910 C CA . LEU A 1 228 ? 0.429 22.629 29.227 1.00 83.06 228 LEU A CA 1
ATOM 1911 C C . LEU A 1 228 ? 0.833 23.915 28.489 1.00 83.06 228 LEU A C 1
ATOM 1913 O O . LEU A 1 228 ? 0.173 24.300 27.528 1.00 83.06 228 LEU A O 1
ATOM 1917 N N . GLU A 1 229 ? 1.921 24.565 28.908 1.00 85.44 229 GLU A N 1
ATOM 1918 C CA . GLU A 1 229 ? 2.444 25.774 28.259 1.00 85.44 229 GLU A CA 1
ATOM 1919 C C . GLU A 1 229 ? 3.017 25.494 26.861 1.00 85.44 229 GLU A C 1
ATOM 1921 O O . GLU A 1 229 ? 2.950 26.362 25.993 1.00 85.44 229 GLU A O 1
ATOM 1926 N N . LEU A 1 230 ? 3.536 24.282 26.621 1.00 83.88 230 LEU A N 1
ATOM 1927 C CA . LEU A 1 230 ? 4.077 23.869 25.320 1.00 83.88 230 LEU A CA 1
ATOM 1928 C C . LEU A 1 230 ? 3.005 23.317 24.375 1.00 83.88 230 LEU A C 1
ATOM 1930 O O . LEU A 1 230 ? 3.280 23.123 23.192 1.00 83.88 230 LEU A O 1
ATOM 1934 N N . TRP A 1 231 ? 1.779 23.096 24.863 1.00 84.31 231 TRP A N 1
ATOM 1935 C CA . TRP A 1 231 ? 0.692 22.540 24.059 1.00 84.31 231 TRP A CA 1
ATOM 1936 C C . TRP A 1 231 ? 0.433 23.301 22.752 1.00 84.31 231 TRP A C 1
ATOM 1938 O O . TRP A 1 231 ? 0.348 22.637 21.720 1.00 84.31 231 TRP A O 1
ATOM 1948 N N . PRO A 1 232 ? 0.324 24.650 22.729 1.00 86.62 232 PRO A N 1
ATOM 1949 C CA . PRO A 1 232 ? 0.069 25.367 21.481 1.00 86.62 232 PRO A CA 1
ATOM 1950 C C . PRO A 1 232 ? 1.160 25.123 20.436 1.00 86.62 232 PRO A C 1
ATOM 1952 O O . PRO A 1 232 ? 0.845 24.952 19.264 1.00 86.62 232 PRO A O 1
ATOM 1955 N N . THR A 1 233 ? 2.421 25.055 20.868 1.00 87.06 233 THR A N 1
ATOM 1956 C CA . THR A 1 233 ? 3.563 24.782 19.990 1.00 87.06 233 THR A CA 1
ATOM 1957 C C . THR A 1 233 ? 3.515 23.352 19.463 1.00 87.06 233 THR A C 1
ATOM 1959 O O . THR A 1 233 ? 3.517 23.165 18.256 1.00 87.06 233 THR A O 1
ATOM 1962 N N . HIS A 1 234 ? 3.362 22.348 20.336 1.00 84.31 234 HIS A N 1
ATOM 1963 C CA . HIS A 1 234 ? 3.272 20.946 19.907 1.00 84.31 234 HIS A CA 1
ATOM 1964 C C . HIS A 1 234 ? 2.079 20.693 18.976 1.00 84.31 234 HIS A C 1
ATOM 1966 O O . HIS A 1 234 ? 2.193 19.937 18.014 1.00 84.31 234 HIS A O 1
ATOM 1972 N N . ARG A 1 235 ? 0.931 21.330 19.246 1.00 88.50 235 ARG A N 1
ATOM 1973 C CA . ARG A 1 235 ? -0.245 21.248 18.375 1.00 88.50 235 ARG A CA 1
ATOM 1974 C C . ARG A 1 235 ? 0.046 21.864 17.009 1.00 88.50 235 ARG A C 1
ATOM 1976 O O . ARG A 1 235 ? -0.286 21.239 16.011 1.00 88.50 235 ARG A O 1
ATOM 1983 N N . GLN A 1 236 ? 0.666 23.045 16.966 1.00 90.75 236 GLN A N 1
ATOM 1984 C CA . GLN A 1 236 ? 1.020 23.702 15.707 1.00 90.75 236 GLN A CA 1
ATOM 1985 C C . GLN A 1 236 ? 2.021 22.869 14.900 1.00 90.75 236 GLN A C 1
ATOM 1987 O O . GLN A 1 236 ? 1.793 22.643 13.717 1.00 90.75 236 GLN A O 1
ATOM 1992 N N . ASP A 1 237 ? 3.074 22.354 15.541 1.00 89.81 237 ASP A N 1
ATOM 1993 C CA . ASP A 1 237 ? 4.067 21.494 14.890 1.00 89.81 237 ASP A CA 1
ATOM 1994 C C . ASP A 1 237 ? 3.399 20.253 14.277 1.00 89.81 237 ASP A C 1
ATOM 1996 O O . ASP A 1 237 ? 3.715 19.852 13.156 1.00 89.81 237 ASP A O 1
ATOM 2000 N N . LEU A 1 238 ? 2.431 19.663 14.984 1.00 89.50 238 LEU A N 1
ATOM 2001 C CA . LEU A 1 238 ? 1.670 18.524 14.483 1.00 89.50 238 LEU A CA 1
ATOM 2002 C C . LEU A 1 238 ? 0.713 18.912 13.344 1.00 89.50 238 LEU A C 1
ATOM 2004 O O . LEU A 1 238 ? 0.594 18.175 12.371 1.00 89.50 238 LEU A O 1
ATOM 2008 N N . GLU A 1 239 ? 0.044 20.062 13.411 1.00 94.19 239 GLU A N 1
ATOM 2009 C CA . GLU A 1 239 ? -0.793 20.567 12.310 1.00 94.19 239 GLU A CA 1
ATOM 2010 C C . GLU A 1 239 ? 0.031 20.848 11.039 1.00 94.19 239 GLU A C 1
ATOM 2012 O O . GLU A 1 239 ? -0.414 20.541 9.925 1.00 94.19 239 GLU A O 1
ATOM 2017 N N . ASP A 1 240 ? 1.255 21.350 11.198 1.00 93.56 240 ASP A N 1
ATOM 2018 C CA . ASP A 1 240 ? 2.206 21.550 10.104 1.00 93.56 240 ASP A CA 1
ATOM 2019 C C . ASP A 1 240 ? 2.652 20.199 9.514 1.00 93.56 240 ASP A C 1
ATOM 2021 O O . ASP A 1 240 ? 2.657 20.029 8.291 1.00 93.56 240 ASP A O 1
ATOM 2025 N N . GLN A 1 241 ? 2.927 19.196 10.360 1.00 90.56 241 GLN A N 1
ATOM 2026 C CA . GLN A 1 241 ? 3.218 17.821 9.923 1.00 90.56 241 GLN A CA 1
ATOM 2027 C C . GLN A 1 241 ? 2.049 17.191 9.156 1.00 90.56 241 GLN A C 1
ATOM 2029 O O . GLN A 1 241 ? 2.261 16.609 8.093 1.00 90.56 241 GLN A O 1
ATOM 2034 N N . TYR A 1 242 ? 0.812 17.341 9.643 1.00 94.62 242 TYR A N 1
ATOM 2035 C CA . TYR A 1 242 ? -0.390 16.888 8.936 1.00 94.62 242 TYR A CA 1
ATOM 2036 C C . TYR A 1 242 ? -0.487 17.534 7.554 1.00 94.62 242 TYR A C 1
ATOM 2038 O O . TYR A 1 242 ? -0.728 16.848 6.560 1.00 94.62 242 TYR A O 1
ATOM 2046 N N . THR A 1 243 ? -0.278 18.849 7.481 1.00 95.31 243 THR A N 1
ATOM 2047 C CA . THR A 1 243 ? -0.316 19.600 6.222 1.00 95.31 243 THR A CA 1
ATOM 2048 C C . THR A 1 243 ? 0.725 19.073 5.234 1.00 95.31 243 THR A C 1
ATOM 2050 O O . THR A 1 243 ? 0.399 18.836 4.067 1.00 95.31 243 THR A O 1
ATOM 2053 N N . GLN A 1 244 ? 1.952 18.837 5.702 1.00 91.94 244 GLN A N 1
ATOM 2054 C CA . GLN A 1 244 ? 3.041 18.307 4.886 1.00 91.94 244 GLN A CA 1
ATOM 2055 C C . GLN A 1 244 ? 2.750 16.876 4.405 1.00 91.94 244 GLN A C 1
ATOM 2057 O O . GLN A 1 244 ? 2.781 16.622 3.201 1.00 91.94 244 GLN A O 1
ATOM 2062 N N . MET A 1 245 ? 2.353 15.966 5.301 1.00 91.19 245 MET A N 1
ATOM 2063 C CA . MET A 1 245 ? 2.033 14.578 4.939 1.00 91.19 245 MET A CA 1
ATOM 2064 C C . MET A 1 245 ? 0.867 14.480 3.951 1.00 91.19 245 MET A C 1
ATOM 2066 O O . MET A 1 245 ? 0.921 13.683 3.012 1.00 91.19 245 MET A O 1
ATOM 2070 N N . HIS A 1 246 ? -0.165 15.318 4.098 1.00 95.56 246 HIS A N 1
ATOM 2071 C CA . HIS A 1 246 ? -1.239 15.423 3.105 1.00 95.56 246 HIS A CA 1
ATOM 2072 C C . HIS A 1 246 ? -0.712 15.888 1.745 1.00 95.56 246 HIS A C 1
ATOM 2074 O O . HIS A 1 246 ? -1.086 15.323 0.714 1.00 95.56 246 HIS A O 1
ATOM 2080 N N . ALA A 1 247 ? 0.169 16.890 1.710 1.00 91.38 247 ALA A N 1
ATOM 2081 C CA . ALA A 1 247 ? 0.752 17.382 0.464 1.00 91.38 247 ALA A CA 1
ATOM 2082 C C . ALA A 1 247 ? 1.589 16.305 -0.253 1.00 91.38 247 ALA A C 1
ATOM 2084 O O . ALA A 1 247 ? 1.433 16.128 -1.469 1.00 91.38 247 ALA A O 1
ATOM 2085 N N . ASP A 1 248 ? 2.402 15.555 0.493 1.00 87.62 248 ASP A N 1
ATOM 2086 C CA . ASP A 1 248 ? 3.264 14.490 -0.032 1.00 87.62 248 ASP A CA 1
ATOM 2087 C C . ASP A 1 248 ? 2.457 13.293 -0.529 1.00 87.62 248 ASP A C 1
ATOM 2089 O O . ASP A 1 248 ? 2.681 12.805 -1.643 1.00 87.62 248 ASP A O 1
ATOM 2093 N N . TYR A 1 249 ? 1.447 12.879 0.238 1.00 92.44 249 TYR A N 1
ATOM 2094 C CA . TYR A 1 249 ? 0.489 11.860 -0.180 1.00 92.44 249 TYR A CA 1
ATOM 2095 C C . TYR A 1 249 ? -0.203 12.247 -1.494 1.00 92.44 249 TYR A C 1
ATOM 2097 O O . TYR A 1 249 ? -0.243 11.465 -2.447 1.00 92.44 249 TYR A O 1
ATOM 2105 N N . GLN A 1 250 ? -0.684 13.489 -1.604 1.00 92.75 250 GLN A N 1
ATOM 2106 C CA . GLN A 1 250 ? -1.326 13.977 -2.825 1.00 92.75 250 GL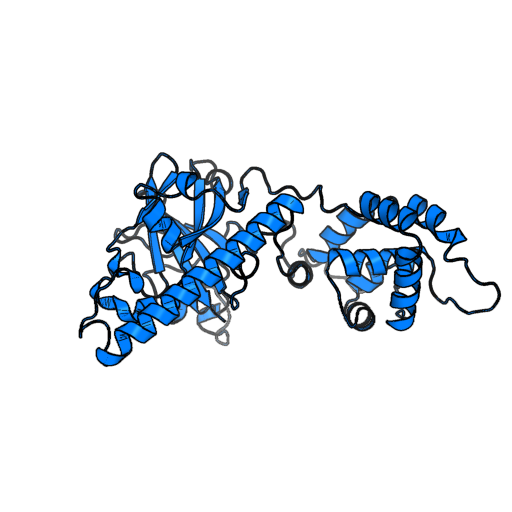N A CA 1
ATOM 2107 C C . GLN A 1 250 ? -0.345 14.085 -4.003 1.00 92.75 250 GLN A C 1
ATOM 2109 O O . GLN A 1 250 ? -0.731 13.865 -5.155 1.00 92.75 250 GLN A O 1
ATOM 2114 N N . ALA A 1 251 ? 0.926 14.414 -3.757 1.00 84.62 251 ALA A N 1
ATOM 2115 C CA . ALA A 1 251 ? 1.961 14.407 -4.789 1.00 84.62 251 ALA A CA 1
ATOM 2116 C C . ALA A 1 251 ? 2.231 12.989 -5.313 1.00 84.62 251 ALA A C 1
ATOM 2118 O O . ALA A 1 251 ? 2.273 12.791 -6.532 1.00 84.62 251 ALA A O 1
ATOM 2119 N N . CYS A 1 252 ? 2.325 12.003 -4.419 1.00 83.06 252 CYS A N 1
ATOM 2120 C CA . CYS A 1 252 ? 2.483 10.599 -4.786 1.00 83.06 252 CYS A CA 1
ATOM 2121 C C . CYS A 1 252 ? 1.258 10.066 -5.540 1.00 83.06 252 CYS A C 1
ATOM 2123 O O . CYS A 1 252 ? 1.427 9.471 -6.603 1.00 83.06 252 CYS A O 1
ATOM 2125 N N . LYS A 1 253 ? 0.037 10.379 -5.080 1.00 88.56 253 LYS A N 1
ATOM 2126 C CA . LYS A 1 253 ? -1.217 10.040 -5.774 1.00 88.56 253 LYS A CA 1
ATOM 2127 C C . LYS A 1 253 ? -1.253 10.599 -7.199 1.00 88.56 253 LYS A C 1
ATOM 2129 O O . LYS A 1 253 ? -1.548 9.863 -8.139 1.00 88.56 253 LYS A O 1
ATOM 2134 N N . ARG A 1 254 ? -0.898 11.877 -7.398 1.00 84.94 254 ARG A N 1
ATOM 2135 C CA . ARG A 1 254 ? -0.826 12.493 -8.741 1.00 84.94 254 ARG A CA 1
ATOM 2136 C C . ARG A 1 254 ? 0.221 11.831 -9.635 1.00 84.94 254 ARG A C 1
ATOM 2138 O O . ARG A 1 254 ? -0.024 11.655 -10.827 1.00 84.94 254 ARG A O 1
ATOM 2145 N N . ARG A 1 255 ? 1.383 11.480 -9.078 1.00 75.31 255 ARG A N 1
ATOM 2146 C CA . ARG A 1 255 ? 2.432 10.751 -9.804 1.00 75.31 255 ARG A CA 1
ATOM 2147 C C . ARG A 1 255 ? 1.923 9.380 -10.244 1.00 75.31 255 ARG A C 1
ATOM 2149 O O . ARG A 1 255 ? 1.996 9.084 -11.430 1.00 75.31 255 ARG A O 1
ATOM 2156 N N . TYR A 1 256 ? 1.316 8.617 -9.336 1.00 78.38 256 TYR A N 1
ATOM 2157 C CA . TYR A 1 256 ? 0.695 7.330 -9.650 1.00 78.38 256 TYR A CA 1
ATOM 2158 C C . TYR A 1 256 ? -0.370 7.458 -10.749 1.00 78.38 256 TYR A C 1
ATOM 2160 O O . TYR A 1 256 ? -0.333 6.726 -11.729 1.00 78.38 256 TYR A O 1
ATOM 2168 N N . GLN A 1 257 ? -1.272 8.439 -10.663 1.00 79.56 257 GLN A N 1
ATOM 2169 C CA . GLN A 1 257 ? -2.303 8.664 -11.688 1.00 79.56 257 GLN A CA 1
ATOM 2170 C C . GLN A 1 257 ? -1.728 9.001 -13.073 1.00 79.56 257 GLN A C 1
ATOM 2172 O O . GLN A 1 257 ? -2.347 8.694 -14.090 1.00 79.56 257 GLN A O 1
ATOM 2177 N N . LYS A 1 258 ? -0.566 9.660 -13.121 1.00 68.69 258 LYS A N 1
ATOM 2178 C CA . LYS A 1 258 ? 0.104 10.047 -14.367 1.00 68.69 258 LYS A CA 1
ATOM 2179 C C . LYS A 1 258 ? 0.951 8.916 -14.956 1.00 68.69 258 LYS A C 1
ATOM 2181 O O . LYS A 1 258 ? 1.034 8.805 -16.175 1.00 68.69 258 LYS A O 1
ATOM 2186 N N . GLU A 1 259 ? 1.623 8.149 -14.104 1.00 67.44 259 GLU A N 1
ATOM 2187 C CA . GLU A 1 259 ? 2.705 7.231 -14.486 1.00 67.44 259 GLU A CA 1
ATOM 2188 C C . GLU A 1 259 ? 2.340 5.752 -14.291 1.00 67.44 259 GLU A C 1
ATOM 2190 O O . GLU A 1 259 ? 3.072 4.889 -14.758 1.00 67.44 259 GLU A O 1
ATOM 2195 N N . GLY A 1 260 ? 1.231 5.447 -13.610 1.00 65.31 260 GLY A N 1
ATOM 2196 C CA . GLY A 1 260 ? 0.815 4.082 -13.266 1.00 65.31 260 GLY A CA 1
ATOM 2197 C C . GLY A 1 260 ? 1.690 3.405 -12.207 1.00 65.31 260 GLY A C 1
ATOM 2198 O O . GLY A 1 260 ? 1.542 2.212 -11.973 1.00 65.31 260 GLY A O 1
ATOM 2199 N N . ASP A 1 261 ? 2.606 4.147 -11.577 1.00 62.00 261 ASP A N 1
ATOM 2200 C CA . ASP A 1 261 ? 3.651 3.609 -10.705 1.00 62.00 261 ASP A CA 1
ATOM 2201 C C . ASP A 1 261 ? 3.533 4.163 -9.285 1.00 62.00 261 ASP A C 1
ATOM 2203 O O . ASP A 1 261 ? 3.652 5.374 -9.063 1.00 62.00 261 ASP A O 1
ATOM 2207 N N . ILE A 1 262 ? 3.321 3.274 -8.314 1.00 59.94 262 ILE A N 1
ATOM 2208 C CA . ILE A 1 262 ? 3.641 3.581 -6.923 1.00 59.94 262 ILE A CA 1
ATOM 2209 C C . ILE A 1 262 ? 5.123 3.304 -6.803 1.00 59.94 262 ILE A C 1
ATOM 2211 O O . ILE A 1 262 ? 5.583 2.213 -7.126 1.00 59.94 262 ILE A O 1
ATOM 2215 N N . VAL A 1 263 ? 5.887 4.306 -6.382 1.00 52.59 263 VAL A N 1
ATOM 2216 C CA . VAL A 1 263 ? 7.323 4.143 -6.168 1.00 52.59 263 VAL A CA 1
ATOM 2217 C C . VAL A 1 263 ? 7.507 3.323 -4.901 1.00 52.59 263 VAL A C 1
ATOM 2219 O O . VAL A 1 263 ? 7.964 3.835 -3.889 1.00 52.59 263 VAL A O 1
ATOM 2222 N N . LEU A 1 264 ? 7.155 2.037 -4.947 1.00 48.94 264 LEU A N 1
ATOM 2223 C CA . LEU A 1 264 ? 7.904 1.087 -4.161 1.00 48.94 264 LEU A CA 1
ATOM 2224 C C . LEU A 1 264 ? 9.345 1.259 -4.583 1.00 48.94 264 LEU A C 1
ATOM 2226 O O . LEU A 1 264 ? 9.655 1.467 -5.764 1.00 48.94 264 LEU A O 1
ATOM 2230 N N . ASP A 1 265 ? 10.223 1.185 -3.606 1.00 47.19 265 ASP A N 1
ATOM 2231 C CA . ASP A 1 265 ? 11.607 0.932 -3.880 1.00 47.19 265 ASP A CA 1
ATOM 2232 C C . ASP A 1 265 ? 11.707 -0.378 -4.682 1.00 47.19 265 ASP A C 1
ATOM 2234 O O . ASP A 1 265 ? 11.757 -1.477 -4.137 1.00 47.19 265 ASP A O 1
ATOM 2238 N N . ARG A 1 266 ? 11.680 -0.261 -6.017 1.00 52.94 266 ARG A N 1
ATOM 2239 C CA . ARG A 1 266 ? 11.713 -1.377 -6.971 1.00 52.94 266 ARG A CA 1
ATOM 2240 C C . ARG A 1 266 ? 12.993 -2.199 -6.817 1.00 52.94 266 ARG A C 1
ATOM 2242 O O . ARG A 1 266 ? 13.091 -3.259 -7.425 1.00 52.94 266 ARG A O 1
ATOM 2249 N N . ARG A 1 267 ? 13.956 -1.735 -6.008 1.00 48.50 267 ARG A N 1
ATOM 2250 C CA . ARG A 1 267 ? 15.116 -2.506 -5.565 1.00 48.50 267 ARG A CA 1
ATOM 2251 C C . ARG A 1 267 ? 14.669 -3.705 -4.712 1.00 48.50 267 ARG A C 1
ATOM 2253 O O . ARG A 1 267 ? 15.155 -4.797 -4.983 1.00 48.50 267 ARG A O 1
ATOM 2260 N N . ASN A 1 268 ? 13.686 -3.551 -3.812 1.00 46.50 268 ASN A N 1
ATOM 2261 C CA . ASN A 1 268 ? 13.199 -4.607 -2.900 1.00 46.50 268 ASN A CA 1
ATOM 2262 C C . ASN A 1 268 ? 12.594 -5.823 -3.604 1.00 46.50 268 ASN A C 1
ATOM 2264 O O . ASN A 1 268 ? 12.687 -6.942 -3.112 1.00 46.50 268 ASN A O 1
ATOM 2268 N N . TYR A 1 269 ? 12.079 -5.631 -4.818 1.00 53.62 269 TYR A N 1
ATOM 2269 C CA . TYR A 1 269 ? 11.517 -6.705 -5.633 1.00 53.62 269 TYR A CA 1
ATOM 2270 C C . TYR A 1 269 ? 12.540 -7.783 -6.051 1.00 53.62 269 TYR A C 1
ATOM 2272 O O . TYR A 1 269 ? 12.156 -8.875 -6.462 1.00 53.62 269 TYR A O 1
ATOM 2280 N N . PHE A 1 270 ? 13.835 -7.468 -5.960 1.00 53.56 270 PHE A N 1
ATOM 2281 C CA . PHE A 1 270 ? 14.949 -8.290 -6.439 1.00 53.56 270 PHE A CA 1
ATOM 2282 C C . PHE A 1 270 ? 15.780 -8.931 -5.321 1.00 53.56 270 PHE A C 1
ATOM 2284 O O . PHE A 1 270 ? 16.862 -9.440 -5.604 1.00 53.56 270 PHE A O 1
ATOM 2291 N N . PHE A 1 271 ? 15.351 -8.831 -4.058 1.00 51.97 271 PHE A N 1
ATOM 2292 C CA . PHE A 1 271 ? 16.205 -9.183 -2.915 1.00 51.97 271 PHE A CA 1
ATOM 2293 C C . PHE A 1 271 ? 15.688 -10.308 -2.019 1.00 51.97 271 PHE A C 1
ATOM 2295 O O . PHE A 1 271 ? 16.394 -10.678 -1.084 1.00 51.97 271 PHE A O 1
ATOM 2302 N N . GLU A 1 272 ? 14.503 -10.865 -2.275 1.00 51.78 272 GLU A N 1
ATOM 2303 C CA . GLU A 1 272 ? 13.896 -11.863 -1.390 1.00 51.78 272 GLU A CA 1
ATOM 2304 C C . GLU A 1 272 ? 13.458 -13.129 -2.150 1.00 51.78 272 GLU A C 1
ATOM 2306 O O . GLU A 1 272 ? 12.750 -13.058 -3.160 1.00 51.78 272 GLU A O 1
ATOM 2311 N N . GLU A 1 273 ? 13.874 -14.296 -1.644 1.00 47.22 273 GLU A N 1
ATOM 2312 C CA . GLU A 1 273 ? 13.500 -15.625 -2.150 1.00 47.22 273 GLU A CA 1
ATOM 2313 C C . GLU A 1 273 ? 12.096 -16.018 -1.653 1.00 47.22 273 GLU A C 1
ATOM 2315 O O . GLU A 1 273 ? 11.836 -16.008 -0.449 1.00 47.22 273 GLU A O 1
ATOM 2320 N N . TYR A 1 274 ? 11.193 -16.414 -2.560 1.00 45.88 274 TYR A N 1
ATOM 2321 C CA . TYR A 1 274 ? 9.820 -16.827 -2.225 1.00 45.88 274 TYR A CA 1
ATOM 2322 C C . TYR A 1 274 ? 9.394 -18.114 -2.951 1.00 45.88 274 TYR A C 1
ATOM 2324 O O . TYR A 1 274 ? 9.966 -18.437 -3.993 1.00 45.88 274 TYR A O 1
ATOM 2332 N N . PRO A 1 275 ? 8.424 -18.874 -2.400 1.00 42.53 275 PRO A N 1
ATOM 2333 C CA . PRO A 1 275 ? 7.871 -20.063 -3.053 1.00 42.53 275 PRO A CA 1
ATOM 2334 C C . PRO A 1 275 ? 7.348 -19.765 -4.469 1.00 42.53 275 PRO A C 1
ATOM 2336 O O . PRO A 1 275 ? 6.849 -18.667 -4.717 1.00 42.53 275 PRO A O 1
ATOM 2339 N N . GLU A 1 276 ? 7.411 -20.743 -5.382 1.00 40.16 276 GLU A N 1
ATOM 2340 C CA . GLU A 1 276 ? 6.921 -20.635 -6.776 1.00 40.16 276 GLU A CA 1
ATOM 2341 C C . GLU A 1 276 ? 5.467 -20.138 -6.925 1.00 40.16 276 GLU A C 1
ATOM 2343 O O . GLU A 1 276 ? 5.116 -19.561 -7.955 1.00 40.16 276 GLU A O 1
ATOM 2348 N N . ASP A 1 277 ? 4.616 -20.357 -5.923 1.00 42.84 277 ASP A N 1
ATOM 2349 C CA . ASP A 1 277 ? 3.199 -19.985 -5.898 1.00 42.84 277 ASP A CA 1
ATOM 2350 C C . ASP A 1 277 ? 2.915 -18.649 -5.190 1.00 42.84 277 ASP A C 1
ATOM 2352 O O . ASP A 1 277 ? 1.755 -18.243 -5.080 1.00 42.84 277 ASP A O 1
ATOM 2356 N N . TYR A 1 278 ? 3.951 -17.933 -4.744 1.00 37.62 278 TYR A N 1
ATOM 2357 C CA . TYR A 1 278 ? 3.778 -16.639 -4.097 1.00 37.62 278 TYR A CA 1
ATOM 2358 C C . TYR A 1 278 ? 3.385 -15.575 -5.138 1.00 37.62 278 TYR A C 1
ATOM 2360 O O . TYR A 1 278 ? 4.133 -15.350 -6.096 1.00 37.62 278 TYR A O 1
ATOM 2368 N N . PRO A 1 279 ? 2.232 -14.897 -4.989 1.00 42.22 279 PRO A N 1
ATOM 2369 C CA . PRO A 1 279 ? 1.781 -13.922 -5.971 1.00 42.22 279 PRO A CA 1
ATOM 2370 C C . PRO A 1 279 ? 2.825 -12.810 -6.126 1.00 42.22 279 PRO A C 1
ATOM 2372 O O . PRO A 1 279 ? 3.316 -12.256 -5.143 1.00 42.22 279 PRO A O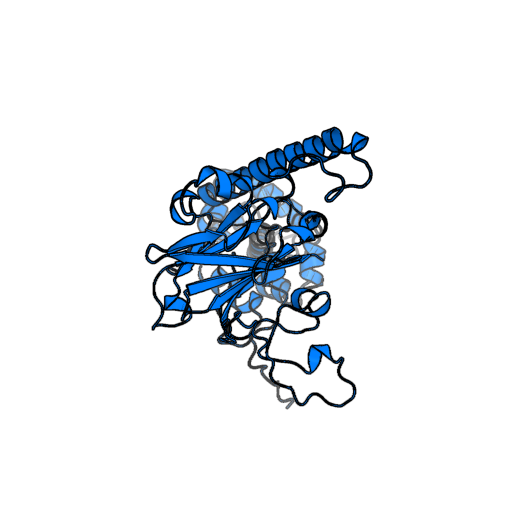 1
ATOM 2375 N N . LEU A 1 280 ? 3.175 -12.493 -7.376 1.00 43.19 280 LEU A N 1
ATOM 2376 C CA . LEU A 1 280 ? 3.951 -11.298 -7.709 1.00 43.19 280 LEU A CA 1
ATOM 2377 C C . LEU A 1 280 ? 3.245 -10.091 -7.074 1.00 43.19 280 LEU A C 1
ATOM 2379 O O . LEU A 1 280 ? 2.132 -9.763 -7.477 1.00 43.19 280 LEU A O 1
ATOM 2383 N N . ASN A 1 281 ? 3.889 -9.475 -6.082 1.00 51.88 281 ASN A N 1
ATOM 2384 C CA . ASN A 1 281 ? 3.450 -8.239 -5.446 1.00 51.88 281 ASN A CA 1
ATOM 2385 C C . ASN A 1 281 ? 3.115 -7.180 -6.517 1.00 51.88 281 ASN A C 1
ATOM 2387 O O . ASN A 1 281 ? 3.899 -6.828 -7.390 1.00 51.88 281 ASN A O 1
ATOM 2391 N N . ASP A 1 282 ? 1.910 -6.652 -6.458 1.00 55.75 282 ASP A N 1
ATOM 2392 C CA . ASP A 1 282 ? 1.336 -5.718 -7.427 1.00 55.75 282 ASP A CA 1
ATOM 2393 C C . ASP A 1 282 ? 1.929 -4.303 -7.382 1.00 55.75 282 ASP A C 1
ATOM 2395 O O . ASP A 1 282 ? 1.395 -3.371 -7.981 1.00 55.75 282 ASP A O 1
ATOM 2399 N N . GLY A 1 283 ? 3.060 -4.128 -6.708 1.00 61.19 283 GLY A N 1
ATOM 2400 C CA . GLY A 1 283 ? 3.675 -2.827 -6.532 1.00 61.19 283 GLY A CA 1
ATOM 2401 C C . GLY A 1 283 ? 3.103 -2.074 -5.328 1.00 61.19 283 GLY A C 1
ATOM 2402 O O . GLY A 1 283 ? 3.452 -0.916 -5.113 1.00 61.19 283 GLY A O 1
ATOM 2403 N N . ILE A 1 284 ? 2.214 -2.710 -4.561 1.00 75.25 284 ILE A N 1
ATOM 2404 C CA . ILE A 1 284 ? 1.479 -2.109 -3.451 1.00 75.25 284 ILE A CA 1
ATOM 2405 C C . ILE A 1 284 ? 1.554 -3.007 -2.227 1.00 75.25 284 ILE A C 1
ATOM 2407 O O . ILE A 1 284 ? 1.947 -2.536 -1.170 1.00 75.25 284 ILE A O 1
ATOM 2411 N N . LEU A 1 285 ? 1.222 -4.290 -2.347 1.00 79.44 285 LEU A N 1
ATOM 2412 C CA . LEU A 1 285 ? 1.152 -5.187 -1.196 1.00 79.44 285 LEU A CA 1
ATOM 2413 C C . LEU A 1 285 ? 2.443 -5.978 -1.016 1.00 79.44 285 LEU A C 1
ATOM 2415 O O . LEU A 1 285 ? 2.656 -6.964 -1.711 1.00 79.44 285 LEU A O 1
ATOM 2419 N N . GLU A 1 286 ? 3.269 -5.608 -0.035 1.00 75.69 286 GLU A N 1
ATOM 2420 C CA . GLU A 1 286 ? 4.448 -6.385 0.386 1.00 75.69 286 GLU A CA 1
ATOM 2421 C C . GLU A 1 286 ? 4.137 -7.880 0.524 1.00 75.69 286 GLU A C 1
ATOM 2423 O O . GLU A 1 286 ? 4.851 -8.729 -0.017 1.00 75.69 286 GLU A O 1
ATOM 2428 N N . GLN A 1 287 ? 3.022 -8.170 1.190 1.00 77.94 287 GLN A N 1
ATOM 2429 C CA . GLN A 1 287 ? 2.489 -9.507 1.350 1.00 77.94 287 GLN A CA 1
ATOM 2430 C C . GLN A 1 287 ? 0.961 -9.474 1.210 1.00 77.94 287 GLN A C 1
ATOM 2432 O O . GLN A 1 287 ? 0.296 -8.573 1.721 1.00 77.94 287 GLN A O 1
ATOM 2437 N N . PHE A 1 288 ? 0.397 -10.491 0.554 1.00 83.31 288 PHE A N 1
ATOM 2438 C CA . PHE A 1 288 ? -1.043 -10.663 0.366 1.00 83.31 288 PHE A CA 1
ATOM 2439 C C . PHE A 1 288 ? -1.471 -12.082 0.754 1.00 83.31 288 PHE A C 1
ATOM 2441 O O . PHE A 1 288 ? -0.931 -13.057 0.234 1.00 83.31 288 PHE A O 1
ATOM 2448 N N . ALA A 1 289 ? -2.464 -12.175 1.643 1.00 82.69 289 ALA A N 1
ATOM 2449 C CA . ALA A 1 289 ? -3.009 -13.410 2.201 1.00 82.69 289 ALA A CA 1
ATOM 2450 C C . ALA A 1 289 ? -1.960 -14.332 2.874 1.00 82.69 289 ALA A C 1
ATOM 2452 O O . ALA A 1 289 ? -0.783 -14.001 3.033 1.00 82.69 289 ALA A O 1
ATOM 2453 N N . GLY A 1 290 ? -2.414 -15.500 3.336 1.00 80.94 290 GLY A N 1
ATOM 2454 C CA . GLY A 1 290 ? -1.568 -16.484 4.016 1.00 80.94 290 GLY A CA 1
ATOM 2455 C C . GLY A 1 290 ? -1.301 -16.154 5.488 1.00 80.94 290 GLY A C 1
ATOM 2456 O O . GLY A 1 290 ? -2.155 -15.598 6.179 1.00 80.94 290 GLY A O 1
ATOM 2457 N N . GLU A 1 291 ? -0.132 -16.558 5.983 1.00 77.38 291 GLU A N 1
ATOM 2458 C CA . GLU A 1 291 ? 0.312 -16.282 7.353 1.00 77.38 291 GLU A CA 1
ATOM 2459 C C . GLU A 1 291 ? 1.162 -15.016 7.392 1.00 77.38 291 GLU A C 1
ATOM 2461 O O . GLU A 1 291 ? 2.091 -14.887 6.600 1.00 77.38 291 GLU A O 1
ATOM 2466 N N . VAL A 1 292 ? 0.894 -14.122 8.345 1.00 74.94 292 VAL A N 1
ATOM 2467 C CA . VAL A 1 292 ? 1.734 -12.939 8.578 1.00 74.94 292 VAL A CA 1
ATOM 2468 C C . VAL A 1 292 ? 3.192 -13.349 8.823 1.00 74.94 292 VAL A C 1
ATOM 2470 O O . VAL A 1 292 ? 3.460 -14.309 9.556 1.00 74.94 292 VAL A O 1
ATOM 2473 N N . ALA A 1 293 ? 4.140 -12.635 8.214 1.00 65.50 293 ALA A N 1
ATOM 2474 C CA . ALA A 1 293 ? 5.560 -12.864 8.450 1.00 65.50 293 ALA A CA 1
ATOM 2475 C C . ALA A 1 293 ? 5.888 -12.700 9.950 1.00 65.50 293 ALA A C 1
ATOM 2477 O O . ALA A 1 293 ? 5.618 -11.667 10.559 1.00 65.50 293 ALA A O 1
ATOM 2478 N N . SER A 1 294 ? 6.433 -13.758 10.564 1.00 57.41 294 SER A N 1
ATOM 2479 C CA . SER A 1 294 ? 6.584 -13.864 12.024 1.00 57.41 294 SER A CA 1
ATOM 2480 C C . SER A 1 294 ? 8.015 -13.687 12.538 1.00 57.41 294 SER A C 1
ATOM 2482 O O . SER A 1 294 ? 8.252 -13.835 13.735 1.00 57.41 294 SER A O 1
ATOM 2484 N N . SER A 1 295 ? 9.001 -13.395 11.680 1.00 51.84 295 SER A N 1
ATOM 2485 C CA . SER A 1 295 ? 10.412 -13.355 12.088 1.00 51.84 295 SER A CA 1
ATOM 2486 C C . SER A 1 295 ? 10.740 -12.114 12.925 1.00 51.84 295 SER A C 1
ATOM 2488 O O . SER A 1 295 ? 11.348 -11.167 12.440 1.00 51.84 295 SER A O 1
ATOM 2490 N N . CYS A 1 296 ? 10.388 -12.159 14.212 1.00 51.19 296 CYS A N 1
ATOM 2491 C CA . CYS A 1 296 ? 10.801 -11.204 15.243 1.00 51.19 296 CYS A CA 1
ATOM 2492 C C . CYS A 1 296 ? 10.422 -9.741 14.967 1.00 51.19 296 CYS A C 1
ATOM 2494 O O . CYS A 1 296 ? 11.149 -8.836 15.373 1.00 51.19 296 CYS A O 1
ATOM 2496 N N . SER A 1 297 ? 9.285 -9.530 14.309 1.00 60.38 297 SER A N 1
ATOM 2497 C CA . SER A 1 297 ? 8.706 -8.210 14.090 1.00 60.38 297 SER A CA 1
ATOM 2498 C C . SER A 1 297 ? 8.194 -7.582 15.391 1.00 60.38 297 SER A C 1
ATOM 2500 O O . SER A 1 297 ? 7.661 -8.252 16.285 1.00 60.38 297 SER A O 1
ATOM 2502 N N . ASN A 1 298 ? 8.340 -6.265 15.508 1.00 62.78 298 ASN A N 1
ATOM 2503 C CA . ASN A 1 298 ? 8.031 -5.531 16.735 1.00 62.78 298 ASN A CA 1
ATOM 2504 C C . ASN A 1 298 ? 6.522 -5.337 16.955 1.00 62.78 298 ASN A C 1
ATOM 2506 O O . ASN A 1 298 ? 6.112 -5.070 18.087 1.00 62.78 298 ASN A O 1
ATOM 2510 N N . TRP A 1 299 ? 5.695 -5.513 15.914 1.00 66.75 299 TRP A N 1
ATOM 2511 C CA . TRP A 1 299 ? 4.245 -5.267 15.965 1.00 66.75 299 TRP A CA 1
ATOM 2512 C C . TRP A 1 299 ? 3.494 -6.151 16.976 1.00 66.75 299 TRP A C 1
ATOM 2514 O O . TRP A 1 299 ? 2.471 -5.727 17.508 1.00 66.75 299 TRP A O 1
ATOM 2524 N N . PHE A 1 300 ? 4.010 -7.342 17.305 1.00 62.50 300 PHE A N 1
ATOM 2525 C CA . PHE A 1 300 ? 3.408 -8.239 18.306 1.00 62.50 300 PHE A CA 1
ATOM 2526 C C . PHE A 1 300 ? 4.203 -8.346 19.621 1.00 62.50 300 PHE A C 1
ATOM 2528 O O . PHE A 1 300 ? 3.721 -8.952 20.576 1.00 62.50 300 PHE A O 1
ATOM 2535 N N . SER A 1 301 ? 5.409 -7.765 19.692 1.00 55.78 301 SER A N 1
ATOM 2536 C CA . SER A 1 301 ? 6.373 -8.040 20.773 1.00 55.78 301 SER A CA 1
ATOM 2537 C C . SER A 1 301 ? 6.397 -7.001 21.907 1.00 55.78 301 SER A C 1
ATOM 2539 O O . SER A 1 301 ? 6.796 -7.344 23.018 1.00 55.78 301 SER A O 1
ATOM 2541 N N . PHE A 1 302 ? 6.003 -5.743 21.660 1.00 58.09 302 PHE A N 1
ATOM 2542 C CA . PHE A 1 302 ? 6.129 -4.656 22.653 1.00 58.09 302 PHE A CA 1
ATOM 2543 C C . PHE A 1 302 ? 4.894 -4.483 23.551 1.00 58.09 302 PHE A C 1
ATOM 2545 O O . PHE A 1 302 ? 5.029 -4.436 24.771 1.00 58.09 302 PHE A O 1
ATOM 2552 N N . GLU A 1 303 ? 3.695 -4.438 22.967 1.00 64.56 303 GLU A N 1
ATOM 2553 C CA . GLU A 1 303 ? 2.417 -4.429 23.691 1.00 64.56 303 GLU A CA 1
ATOM 2554 C C . GLU A 1 303 ? 1.429 -5.340 22.956 1.00 64.56 303 GLU A C 1
ATOM 2556 O O . GLU A 1 303 ? 0.800 -4.918 21.981 1.00 64.56 303 GLU A O 1
ATOM 2561 N N . PRO A 1 304 ? 1.322 -6.618 23.355 1.00 67.88 304 PRO A N 1
ATOM 2562 C CA . PRO A 1 304 ? 0.583 -7.580 22.564 1.00 67.88 304 PRO A CA 1
ATOM 2563 C C . PRO A 1 304 ? -0.913 -7.281 22.638 1.00 67.88 304 PRO A C 1
ATOM 2565 O O . PRO A 1 304 ? -1.546 -7.350 23.697 1.00 67.88 304 PRO A O 1
ATOM 2568 N N . PHE A 1 305 ? -1.497 -6.997 21.478 1.00 85.81 305 PHE A N 1
ATOM 2569 C CA . PHE A 1 305 ? -2.920 -7.216 21.275 1.00 85.81 305 PHE A CA 1
ATOM 2570 C C . PHE A 1 305 ? -3.215 -8.700 21.537 1.00 85.81 305 PHE A C 1
ATOM 2572 O O . PHE A 1 305 ? -2.388 -9.533 21.160 1.00 85.81 305 PHE A O 1
ATOM 2579 N N . PRO A 1 306 ? -4.331 -9.072 22.190 1.00 91.31 306 PRO A N 1
ATOM 2580 C CA . PRO A 1 306 ? -4.632 -10.478 22.451 1.00 91.31 306 PRO A CA 1
ATOM 2581 C C . PRO A 1 306 ? -4.529 -11.309 21.169 1.00 91.31 306 PRO A C 1
ATOM 2583 O O . PRO A 1 306 ? -5.121 -10.942 20.158 1.00 91.31 306 PRO A O 1
ATOM 2586 N N . TYR A 1 307 ? -3.765 -12.401 21.191 1.00 90.12 307 TYR A N 1
ATOM 2587 C CA . TYR A 1 307 ? -3.516 -13.229 20.011 1.00 90.12 307 TYR A CA 1
ATOM 2588 C C . TYR A 1 307 ? -3.479 -14.719 20.359 1.00 90.12 307 TYR A C 1
ATOM 2590 O O . TYR A 1 307 ? -3.342 -15.108 21.520 1.00 90.12 307 TYR A O 1
ATOM 2598 N N . GLN A 1 308 ? -3.594 -15.547 19.325 1.00 88.88 308 GLN A N 1
ATOM 2599 C CA . GLN A 1 308 ? -3.274 -16.972 19.342 1.00 88.88 308 GLN A CA 1
ATOM 2600 C C . GLN A 1 308 ? -2.161 -17.258 18.325 1.00 88.88 308 GLN A C 1
ATOM 2602 O O . GLN A 1 308 ? -2.048 -16.560 17.316 1.00 88.88 308 GLN A O 1
ATOM 2607 N N . SER A 1 309 ? -1.358 -18.284 18.579 1.00 86.00 309 SER A N 1
ATOM 2608 C CA . SER A 1 309 ? -0.249 -18.710 17.724 1.00 86.00 309 SER A CA 1
ATOM 2609 C C . SER A 1 309 ? -0.133 -20.234 17.737 1.00 86.00 309 SER A C 1
ATOM 2611 O O . SER A 1 309 ? -0.569 -20.906 18.676 1.00 86.00 309 SER A O 1
ATOM 2613 N N . ASP A 1 310 ? 0.474 -20.776 16.686 1.00 83.19 310 ASP A N 1
ATOM 2614 C CA . ASP A 1 310 ? 0.906 -22.167 16.629 1.00 83.19 310 ASP A CA 1
ATOM 2615 C C . ASP A 1 310 ? 2.405 -22.249 16.951 1.00 83.19 310 ASP A C 1
ATOM 2617 O O . ASP A 1 310 ? 3.194 -21.400 16.533 1.00 83.19 310 ASP A O 1
ATOM 2621 N N . MET A 1 311 ? 2.833 -23.301 17.654 1.00 78.56 311 MET A N 1
ATOM 2622 C CA . MET A 1 311 ? 4.249 -23.506 17.977 1.00 78.56 311 MET A CA 1
ATOM 2623 C C . MET A 1 311 ? 4.966 -24.266 16.854 1.00 78.56 311 MET A C 1
ATOM 2625 O O . MET A 1 311 ? 4.659 -25.428 16.574 1.00 78.56 311 MET A O 1
ATOM 2629 N N . ARG A 1 312 ? 5.977 -23.643 16.243 1.00 70.94 312 ARG A N 1
ATOM 2630 C CA . ARG A 1 312 ? 6.946 -24.312 15.368 1.00 70.94 312 ARG A CA 1
ATOM 2631 C C . ARG A 1 312 ? 7.895 -25.160 16.204 1.00 70.94 312 ARG A C 1
ATOM 2633 O O . ARG A 1 312 ? 8.465 -24.703 17.192 1.00 70.94 312 ARG A O 1
ATOM 2640 N N . ASN A 1 313 ? 8.160 -26.378 15.738 1.00 66.19 313 ASN A N 1
ATOM 2641 C CA . ASN A 1 313 ? 9.233 -27.208 16.279 1.00 66.19 313 ASN A CA 1
ATOM 2642 C C . ASN A 1 313 ? 10.584 -26.778 15.685 1.00 66.19 313 ASN A C 1
ATOM 2644 O O . ASN A 1 313 ? 11.171 -27.467 14.851 1.00 66.19 313 ASN A O 1
ATOM 2648 N N . VAL A 1 314 ? 11.040 -25.590 16.067 1.00 60.62 314 VAL A N 1
ATOM 2649 C CA . VAL A 1 314 ? 12.406 -25.121 15.827 1.00 60.62 314 VAL A CA 1
ATOM 2650 C C . VAL A 1 314 ? 13.241 -25.511 17.046 1.00 60.62 314 VAL A C 1
ATOM 2652 O O . VAL A 1 314 ? 12.790 -25.366 18.179 1.00 60.62 314 VAL A O 1
ATOM 2655 N N . GLY A 1 315 ? 14.426 -26.089 16.830 1.00 59.56 315 GLY A N 1
ATOM 2656 C CA . GLY A 1 315 ? 15.273 -26.596 17.917 1.00 59.56 315 GLY A CA 1
ATOM 2657 C C . GLY A 1 315 ? 15.524 -25.564 19.027 1.00 59.56 315 GLY A C 1
ATOM 2658 O O . GLY A 1 315 ? 15.365 -24.362 18.829 1.00 59.56 315 GLY A O 1
ATOM 2659 N N . THR A 1 316 ? 15.966 -26.026 20.199 1.00 61.53 316 THR A N 1
ATOM 2660 C CA . THR A 1 316 ? 16.054 -25.243 21.453 1.00 61.53 316 THR A CA 1
ATOM 2661 C C . THR A 1 316 ? 16.941 -23.988 21.410 1.00 61.53 316 THR A C 1
ATOM 2663 O O . THR A 1 316 ? 16.974 -23.241 22.382 1.00 61.53 316 THR A O 1
ATOM 2666 N N . GLU A 1 317 ? 17.670 -23.754 20.318 1.00 64.88 317 GLU A N 1
ATOM 2667 C CA . GLU A 1 317 ? 18.539 -22.588 20.106 1.00 64.88 317 GLU A CA 1
ATOM 2668 C C . GLU A 1 317 ? 17.850 -21.434 19.350 1.00 64.88 317 GLU A C 1
ATOM 2670 O O . GLU A 1 317 ? 18.402 -20.337 19.263 1.00 64.88 317 GLU A O 1
ATOM 2675 N N . ALA A 1 318 ? 16.648 -21.644 18.802 1.00 61.19 318 ALA A N 1
ATOM 2676 C CA . ALA A 1 318 ? 15.918 -20.598 18.093 1.00 61.19 318 ALA A CA 1
ATOM 2677 C C . ALA A 1 318 ? 15.371 -19.540 19.065 1.00 61.19 318 ALA A C 1
ATOM 2679 O O . ALA A 1 318 ? 14.806 -19.874 20.112 1.00 61.19 318 ALA A O 1
ATOM 2680 N N . LYS A 1 319 ? 15.492 -18.254 18.695 1.00 62.41 319 LYS A N 1
ATOM 2681 C CA . LYS A 1 319 ? 14.876 -17.141 19.439 1.00 62.41 319 LYS A CA 1
ATOM 2682 C C . LYS A 1 319 ? 13.382 -17.428 19.669 1.00 62.41 319 LYS A C 1
ATOM 2684 O O . LYS A 1 319 ? 12.749 -17.912 18.733 1.00 62.41 319 LYS A O 1
ATOM 2689 N N . PRO A 1 320 ? 12.797 -17.074 20.831 1.00 62.47 320 PRO A N 1
ATOM 2690 C CA . PRO A 1 320 ? 11.378 -17.312 21.121 1.00 62.47 320 PRO A CA 1
ATOM 2691 C C . PRO A 1 320 ? 10.421 -16.827 20.018 1.00 62.47 320 PRO A C 1
ATOM 2693 O O . PRO A 1 320 ? 9.538 -17.572 19.620 1.00 62.47 320 PRO A O 1
ATOM 2696 N N . CYS A 1 321 ? 10.676 -15.655 19.423 1.00 62.66 321 CYS A N 1
ATOM 2697 C CA . CYS A 1 321 ? 9.901 -15.122 18.291 1.00 62.66 321 CYS A CA 1
ATOM 2698 C C . CYS A 1 321 ? 9.930 -15.991 17.021 1.00 62.66 321 CYS A C 1
ATOM 2700 O O . CYS A 1 321 ? 9.047 -15.876 16.183 1.00 62.66 321 CYS A O 1
ATOM 2702 N N . MET A 1 322 ? 10.923 -16.869 16.856 1.00 65.31 322 MET A N 1
ATOM 2703 C CA . MET A 1 322 ? 10.987 -17.811 15.732 1.00 65.31 322 MET A CA 1
ATOM 2704 C C . MET A 1 322 ? 10.271 -19.137 16.022 1.00 65.31 322 MET A C 1
ATOM 2706 O O . MET A 1 322 ? 10.176 -19.986 15.133 1.00 65.31 322 MET A O 1
ATOM 2710 N N . GLN A 1 323 ? 9.784 -19.321 17.253 1.00 69.69 323 GLN A N 1
ATOM 2711 C CA . GLN A 1 323 ? 9.054 -20.510 17.687 1.00 69.69 323 GLN A CA 1
ATOM 2712 C C . GLN A 1 323 ? 7.551 -20.399 17.428 1.00 69.69 323 GLN A C 1
ATOM 2714 O O . GLN A 1 323 ? 6.872 -21.412 17.501 1.00 69.69 323 GLN A O 1
ATOM 2719 N N . GLU A 1 324 ? 7.034 -19.219 17.083 1.00 73.75 324 GLU A N 1
ATOM 2720 C CA . GLU A 1 324 ? 5.612 -18.996 16.813 1.00 73.75 324 GLU A CA 1
ATOM 2721 C C . GLU A 1 324 ? 5.337 -18.812 15.310 1.00 73.75 324 GLU A C 1
ATOM 2723 O O . GLU A 1 324 ? 6.104 -18.194 14.562 1.00 73.75 324 GLU A O 1
ATOM 2728 N N . THR A 1 325 ? 4.226 -19.382 14.851 1.00 76.94 325 THR A N 1
ATOM 2729 C CA . THR A 1 325 ? 3.691 -19.254 13.489 1.00 76.94 325 THR A CA 1
ATOM 2730 C C . THR A 1 325 ? 2.203 -18.989 13.544 1.00 76.94 325 THR A C 1
ATOM 2732 O O . THR A 1 325 ? 1.591 -19.134 14.603 1.00 76.94 325 THR A O 1
ATOM 2735 N N . ASN A 1 326 ? 1.619 -18.614 12.405 1.00 77.62 326 ASN A N 1
ATOM 2736 C CA . ASN A 1 326 ? 0.176 -18.458 12.288 1.00 77.62 326 ASN A CA 1
ATOM 2737 C C . ASN A 1 326 ? -0.417 -17.531 13.373 1.00 77.62 326 ASN A C 1
ATOM 2739 O O . ASN A 1 326 ? -1.471 -17.811 13.948 1.00 77.62 326 ASN A O 1
ATOM 2743 N N . ILE A 1 327 ? 0.305 -16.445 13.677 1.00 84.44 327 ILE A N 1
ATOM 2744 C CA . ILE A 1 327 ? -0.074 -15.455 14.689 1.00 84.44 327 ILE A CA 1
ATOM 2745 C C . ILE A 1 327 ? -1.368 -14.777 14.234 1.00 84.44 327 ILE A C 1
ATOM 2747 O O . ILE A 1 327 ? -1.438 -14.203 13.146 1.00 84.44 327 ILE A O 1
ATOM 2751 N N . ARG A 1 328 ? -2.403 -14.851 15.070 1.00 89.12 328 ARG A N 1
ATOM 2752 C CA . ARG A 1 328 ? -3.739 -14.315 14.792 1.00 89.12 328 ARG A CA 1
ATOM 2753 C C . ARG A 1 328 ? -4.208 -13.484 15.981 1.00 89.12 328 ARG A C 1
ATOM 2755 O O . ARG A 1 328 ? -4.459 -14.070 17.038 1.00 89.12 328 ARG A O 1
ATOM 2762 N N . PRO A 1 329 ? -4.361 -12.157 15.834 1.00 93.06 329 PRO A N 1
ATOM 2763 C CA . PRO A 1 329 ? -5.058 -11.343 16.823 1.00 93.06 329 PRO A CA 1
ATOM 2764 C C . PRO A 1 329 ? -6.460 -11.902 17.109 1.00 93.06 329 PRO A C 1
ATOM 2766 O O . PRO A 1 329 ? -7.051 -12.580 16.267 1.00 93.06 329 PRO A O 1
ATOM 2769 N N . LEU A 1 330 ? -7.010 -11.616 18.283 1.00 95.38 330 LEU A N 1
ATOM 2770 C CA . LEU A 1 330 ? -8.327 -12.075 18.720 1.00 95.38 330 LEU A CA 1
ATOM 2771 C C . LEU A 1 330 ? -9.250 -10.879 18.945 1.00 95.38 330 LEU A C 1
ATOM 2773 O O . LEU A 1 330 ? -8.868 -9.910 19.592 1.00 95.38 330 LEU A O 1
ATOM 2777 N N . ALA A 1 331 ? -10.475 -10.950 18.440 1.00 97.00 331 ALA A N 1
ATOM 2778 C CA . ALA A 1 331 ? -11.531 -10.016 18.803 1.00 97.00 331 ALA A CA 1
ATOM 2779 C C . ALA A 1 331 ? -11.903 -10.162 20.285 1.00 97.00 331 ALA A C 1
ATOM 2781 O O . ALA A 1 331 ? -11.568 -11.152 20.938 1.00 97.00 331 ALA A O 1
ATOM 2782 N N . GLU A 1 332 ? -12.645 -9.189 20.815 1.00 95.81 332 GLU A N 1
ATOM 2783 C CA . GLU A 1 332 ? -13.062 -9.172 22.223 1.00 95.81 332 GLU A CA 1
ATOM 2784 C C . GLU A 1 332 ? -13.893 -10.410 22.609 1.00 95.81 332 GLU A C 1
ATOM 2786 O O . GLU A 1 332 ? -13.832 -10.874 23.746 1.00 95.81 332 GLU A O 1
ATOM 2791 N N . ASP A 1 333 ? -14.613 -10.998 21.647 1.00 95.56 333 ASP A N 1
ATOM 2792 C CA . ASP A 1 333 ? -15.373 -12.240 21.825 1.00 95.56 333 ASP A CA 1
ATOM 2793 C C . ASP A 1 333 ? -14.534 -13.527 21.649 1.00 95.56 333 ASP A C 1
ATOM 2795 O O . ASP A 1 333 ? -15.073 -14.632 21.735 1.00 95.56 333 ASP A O 1
ATOM 2799 N N . GLY A 1 334 ? -13.227 -13.391 21.408 1.00 95.81 334 GLY A N 1
ATOM 2800 C CA . GLY A 1 334 ? -12.278 -14.480 21.176 1.00 95.81 334 GLY A CA 1
ATOM 2801 C C . GLY A 1 334 ? -12.213 -14.988 19.733 1.00 95.81 334 GLY A C 1
ATOM 2802 O O . GLY A 1 334 ? -11.450 -15.916 19.463 1.00 95.81 334 GLY A O 1
ATOM 2803 N N . SER A 1 335 ? -12.985 -14.423 18.798 1.00 96.38 335 SER A N 1
ATOM 2804 C CA . SER A 1 335 ? -12.925 -14.813 17.382 1.00 96.38 335 SER A CA 1
ATOM 2805 C C . SER A 1 335 ? -11.592 -14.382 16.758 1.00 96.38 335 SER A C 1
ATOM 2807 O O . SER A 1 335 ? -11.126 -13.275 17.028 1.00 96.38 335 SER A O 1
ATOM 2809 N N . PRO A 1 336 ? -10.949 -15.216 15.925 1.00 95.38 336 PRO A N 1
ATOM 2810 C CA . PRO A 1 336 ? -9.653 -14.877 15.365 1.00 95.38 336 PRO A CA 1
ATOM 2811 C C . PRO A 1 336 ? -9.768 -13.918 14.185 1.00 95.38 336 PRO A C 1
ATOM 2813 O O . PRO A 1 336 ? -10.593 -14.090 13.290 1.00 95.38 336 PRO A O 1
ATOM 2816 N N . PHE A 1 337 ? -8.856 -12.960 14.146 1.00 96.00 337 PHE A N 1
ATOM 2817 C CA . PHE A 1 337 ? -8.584 -12.165 12.968 1.00 96.00 337 PHE A CA 1
ATOM 2818 C C . PHE A 1 337 ? -7.774 -12.972 11.947 1.00 96.00 337 PHE A C 1
ATOM 2820 O O . PHE A 1 337 ? -6.883 -13.753 12.289 1.00 96.00 337 PHE A O 1
ATOM 2827 N N . HIS A 1 338 ? -8.069 -12.746 10.672 1.00 94.12 338 HIS A N 1
ATOM 2828 C CA . HIS A 1 338 ? -7.359 -13.314 9.538 1.00 94.12 338 HIS A CA 1
ATOM 2829 C C . HIS A 1 338 ? -6.460 -12.258 8.911 1.00 94.12 338 HIS A C 1
ATOM 2831 O O . HIS A 1 338 ? -6.903 -11.141 8.657 1.00 94.12 338 HIS A O 1
ATOM 2837 N N . PHE A 1 339 ? -5.210 -12.613 8.640 1.00 93.12 339 PHE A N 1
ATOM 2838 C CA . PHE A 1 339 ? -4.301 -11.738 7.915 1.00 93.12 339 PHE A CA 1
ATOM 2839 C C . PHE A 1 339 ? -4.807 -11.510 6.481 1.00 93.12 339 PHE A C 1
ATOM 2841 O O . PHE A 1 339 ? -5.194 -12.457 5.793 1.00 93.12 339 PHE A O 1
ATOM 2848 N N . ILE A 1 340 ? -4.827 -10.247 6.052 1.00 93.69 340 ILE A N 1
ATOM 2849 C CA . ILE A 1 340 ? -5.273 -9.838 4.717 1.00 93.69 340 ILE A CA 1
ATOM 2850 C C . ILE A 1 340 ? -4.077 -9.434 3.873 1.00 93.69 340 ILE A C 1
ATOM 2852 O O . ILE A 1 340 ? -3.861 -9.999 2.802 1.00 93.69 340 ILE A O 1
ATOM 2856 N N . ALA A 1 341 ? -3.323 -8.442 4.339 1.00 90.94 341 ALA A N 1
ATOM 2857 C CA . ALA A 1 341 ? -2.194 -7.909 3.603 1.00 90.94 341 ALA A CA 1
ATOM 2858 C C . ALA A 1 341 ? -1.269 -7.082 4.494 1.00 90.94 341 ALA A C 1
ATOM 2860 O O . ALA A 1 341 ? -1.665 -6.590 5.552 1.00 90.94 341 ALA A O 1
ATOM 2861 N N . GLN A 1 342 ? -0.056 -6.886 3.999 1.00 87.50 342 GLN A N 1
ATOM 2862 C CA . GLN A 1 342 ? 0.933 -5.963 4.525 1.00 87.50 342 GLN A CA 1
ATOM 2863 C C . GLN A 1 342 ? 1.420 -5.058 3.391 1.00 87.50 342 GLN A C 1
ATOM 2865 O O . GLN A 1 342 ? 1.563 -5.503 2.253 1.00 87.50 342 GLN A O 1
ATOM 2870 N N . THR A 1 343 ? 1.668 -3.787 3.694 1.00 86.25 343 THR A N 1
ATOM 2871 C CA . THR A 1 343 ? 2.277 -2.819 2.772 1.00 86.25 343 THR A CA 1
ATOM 2872 C C . THR A 1 343 ? 3.211 -1.894 3.523 1.00 86.25 343 THR A C 1
ATOM 2874 O O . THR A 1 343 ? 3.016 -1.622 4.702 1.00 86.25 343 THR A O 1
ATOM 2877 N N . TYR A 1 344 ? 4.140 -1.287 2.801 1.00 83.25 344 TYR A N 1
ATOM 2878 C CA . TYR A 1 344 ? 4.835 -0.104 3.275 1.00 83.25 344 TYR A CA 1
ATOM 2879 C C . TYR A 1 344 ? 4.027 1.169 3.004 1.00 83.25 344 TYR A C 1
ATOM 2881 O O . TYR A 1 344 ? 3.362 1.278 1.973 1.00 83.25 344 TYR A O 1
ATOM 2889 N N . ALA A 1 345 ? 4.105 2.150 3.903 1.00 85.50 345 ALA A N 1
ATOM 2890 C CA . ALA A 1 345 ? 3.474 3.461 3.743 1.00 85.50 345 ALA A CA 1
ATOM 2891 C C . ALA A 1 345 ? 4.394 4.501 3.066 1.00 85.50 345 ALA A C 1
ATOM 2893 O O . ALA A 1 345 ? 3.896 5.352 2.331 1.00 85.50 345 ALA A O 1
ATOM 2894 N N . HIS A 1 346 ? 5.722 4.393 3.211 1.00 79.88 346 HIS A N 1
ATOM 2895 C CA . HIS A 1 346 ? 6.715 5.274 2.560 1.00 79.88 346 HIS A CA 1
ATOM 2896 C C . HIS A 1 346 ? 6.668 5.339 1.006 1.00 79.88 346 HIS A C 1
ATOM 2898 O O . HIS A 1 346 ? 7.101 6.333 0.429 1.00 79.88 346 HIS A O 1
ATOM 2904 N N . PRO A 1 347 ? 6.123 4.352 0.266 1.00 78.06 347 PRO A N 1
ATOM 2905 C CA . PRO A 1 347 ? 5.893 4.486 -1.179 1.00 78.06 347 PRO A CA 1
ATOM 2906 C C . PRO A 1 347 ? 4.769 5.471 -1.523 1.00 78.06 347 PRO A C 1
ATOM 2908 O O . PRO A 1 347 ? 4.715 6.021 -2.629 1.00 78.06 347 PRO A O 1
ATOM 2911 N N . PHE A 1 348 ? 3.846 5.670 -0.578 1.00 83.56 348 PHE A N 1
ATOM 2912 C CA . PHE A 1 348 ? 2.636 6.463 -0.754 1.00 83.56 348 PHE A CA 1
ATOM 2913 C C . PHE A 1 348 ? 2.803 7.918 -0.312 1.00 83.56 348 PHE A C 1
ATOM 2915 O O . PHE A 1 348 ? 1.959 8.737 -0.675 1.00 83.56 348 PHE A O 1
ATOM 2922 N N . MET A 1 349 ? 3.844 8.230 0.463 1.00 81.25 349 MET A N 1
ATOM 2923 C CA . MET A 1 349 ? 4.138 9.541 1.053 1.00 81.25 349 MET A CA 1
ATOM 2924 C C . MET A 1 349 ? 5.589 9.589 1.553 1.00 81.25 349 MET A C 1
ATOM 2926 O O . MET A 1 349 ? 6.153 8.548 1.870 1.00 81.25 349 MET A O 1
ATOM 2930 N N . ASP A 1 350 ? 6.180 10.780 1.652 1.00 75.62 350 ASP A N 1
ATOM 2931 C CA . ASP A 1 350 ? 7.568 10.962 2.102 1.00 75.62 350 ASP A CA 1
ATOM 2932 C C . ASP A 1 350 ? 7.670 10.865 3.634 1.00 75.62 350 ASP A C 1
ATOM 2934 O O . ASP A 1 350 ? 7.591 11.857 4.356 1.00 75.62 350 ASP A O 1
ATOM 2938 N N . ILE A 1 351 ? 7.754 9.634 4.141 1.00 73.75 351 ILE A N 1
ATOM 2939 C CA . ILE A 1 351 ? 7.871 9.327 5.571 1.00 73.75 351 ILE A CA 1
ATOM 2940 C C . ILE A 1 351 ? 8.961 8.284 5.816 1.00 73.75 351 ILE A C 1
ATOM 2942 O O . ILE A 1 351 ? 9.369 7.561 4.905 1.00 73.75 351 ILE A O 1
ATOM 2946 N N . ALA A 1 352 ? 9.391 8.175 7.075 1.00 71.62 352 ALA A N 1
ATOM 2947 C CA . ALA A 1 352 ? 10.234 7.073 7.525 1.00 71.62 352 ALA A CA 1
ATOM 2948 C C . ALA A 1 352 ? 9.570 5.708 7.268 1.00 71.62 352 ALA A C 1
ATOM 2950 O O . ALA A 1 352 ? 8.351 5.605 7.100 1.00 71.62 352 ALA A O 1
ATOM 2951 N N . GLU A 1 353 ? 10.380 4.649 7.245 1.00 71.81 353 GLU A N 1
ATOM 2952 C CA . GLU A 1 353 ? 9.899 3.296 6.989 1.00 71.81 353 GLU A CA 1
ATOM 2953 C C . GLU A 1 353 ? 8.829 2.887 8.007 1.00 71.81 353 GLU A C 1
ATOM 2955 O O . GLU A 1 353 ? 9.068 2.754 9.208 1.00 71.81 353 GLU A O 1
ATOM 2960 N N . ARG A 1 354 ? 7.614 2.700 7.488 1.00 82.88 354 ARG A N 1
ATOM 2961 C CA . ARG A 1 354 ? 6.457 2.229 8.235 1.00 82.88 354 ARG A CA 1
ATOM 2962 C C . ARG A 1 354 ? 5.755 1.144 7.438 1.00 82.88 354 ARG A C 1
ATOM 2964 O O . ARG A 1 354 ? 5.357 1.389 6.297 1.00 82.88 354 ARG A O 1
ATOM 2971 N N . SER A 1 355 ? 5.598 -0.027 8.037 1.00 85.56 355 SER A N 1
ATOM 2972 C CA . SER A 1 355 ? 4.753 -1.106 7.535 1.00 85.56 355 SER A CA 1
ATOM 2973 C C . SER A 1 355 ? 3.360 -1.010 8.160 1.00 85.56 355 SER A C 1
ATOM 2975 O O . SER A 1 355 ? 3.208 -0.669 9.335 1.00 85.56 355 SER A O 1
ATOM 2977 N N . VAL A 1 356 ? 2.339 -1.274 7.351 1.00 91.25 356 VAL A N 1
ATOM 2978 C CA . VAL A 1 356 ? 0.928 -1.321 7.723 1.00 91.25 356 VAL A CA 1
ATOM 2979 C C . VAL A 1 356 ? 0.436 -2.739 7.490 1.00 91.25 356 VAL A C 1
ATOM 2981 O O . VAL A 1 356 ? 0.444 -3.227 6.359 1.00 91.25 356 VAL A O 1
ATOM 2984 N N . ILE A 1 357 ? -0.022 -3.382 8.557 1.00 92.38 357 ILE A N 1
ATOM 2985 C CA . IL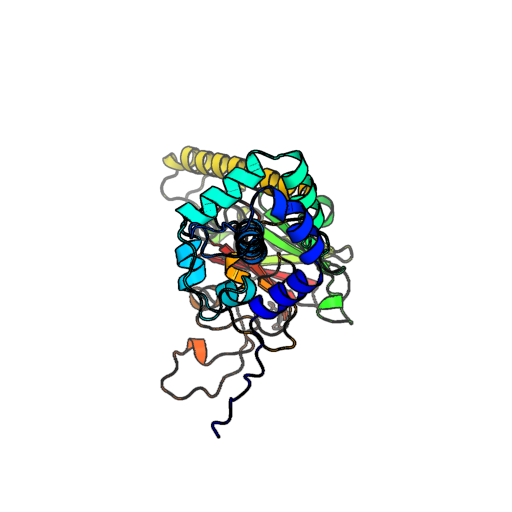E A 1 357 ? -0.486 -4.767 8.554 1.00 92.38 357 ILE A CA 1
ATOM 2986 C C . ILE A 1 357 ? -1.993 -4.752 8.791 1.00 92.38 357 ILE A C 1
ATOM 2988 O O . ILE A 1 357 ? -2.457 -4.197 9.786 1.00 92.38 357 ILE A O 1
ATOM 2992 N N . LEU A 1 358 ? -2.756 -5.350 7.877 1.00 96.31 358 LEU A N 1
ATOM 2993 C CA . LEU A 1 358 ? -4.214 -5.401 7.909 1.00 96.31 358 LEU A CA 1
ATOM 2994 C C . LEU A 1 358 ? -4.705 -6.820 8.203 1.00 96.31 358 LEU A C 1
ATOM 2996 O O . LEU A 1 358 ? -4.347 -7.783 7.518 1.00 96.31 358 LEU A O 1
ATOM 3000 N N . PHE A 1 359 ? -5.619 -6.915 9.162 1.00 96.94 359 PHE A N 1
ATOM 3001 C CA . PHE A 1 359 ? -6.364 -8.118 9.486 1.00 96.94 359 PHE A CA 1
ATOM 3002 C C . PHE A 1 359 ? -7.879 -7.899 9.388 1.00 96.94 359 PHE A C 1
ATOM 3004 O O . PHE A 1 359 ? -8.372 -6.776 9.499 1.00 96.94 359 PHE A O 1
ATOM 3011 N N . PHE A 1 360 ? -8.627 -8.992 9.232 1.00 98.31 360 PHE A N 1
ATOM 3012 C CA . PHE A 1 360 ? -10.085 -8.997 9.147 1.00 98.31 360 PHE A CA 1
ATOM 3013 C C . PHE A 1 360 ? -10.714 -10.104 9.997 1.00 98.31 360 PHE A C 1
ATOM 3015 O O . PHE A 1 360 ? -10.325 -11.267 9.901 1.00 98.31 360 PHE A O 1
ATOM 3022 N N . GLU A 1 361 ? -11.720 -9.755 10.792 1.00 98.00 361 GLU A N 1
ATOM 3023 C CA . GLU A 1 361 ? -12.580 -10.695 11.511 1.00 98.00 361 GLU A CA 1
ATOM 3024 C C . GLU A 1 361 ? -13.964 -10.718 10.829 1.00 98.00 361 GLU A C 1
ATOM 3026 O O . GLU A 1 361 ? -14.673 -9.708 10.848 1.00 98.00 361 GLU A O 1
ATOM 3031 N N . PRO A 1 362 ? -14.362 -11.829 10.181 1.00 97.12 362 PRO A N 1
ATOM 3032 C CA . PRO A 1 362 ? -15.530 -11.855 9.303 1.00 97.12 362 PRO A CA 1
ATOM 3033 C C . PRO A 1 362 ? -16.887 -11.896 10.017 1.00 97.12 362 PRO A C 1
ATOM 3035 O O . PRO A 1 362 ? -17.882 -11.498 9.412 1.00 97.12 362 PRO A O 1
ATOM 3038 N N . LYS A 1 363 ? -16.972 -12.387 11.259 1.00 95.94 363 LYS A N 1
ATOM 3039 C CA . LYS A 1 363 ? -18.239 -12.566 11.987 1.00 95.94 363 LYS A CA 1
ATOM 3040 C C . LYS A 1 363 ? -18.860 -11.227 12.368 1.00 95.94 363 LYS A C 1
ATOM 3042 O O . LYS A 1 363 ? -20.050 -11.028 12.145 1.00 95.94 363 LYS A O 1
ATOM 3047 N N . ASN A 1 364 ? -18.059 -10.330 12.933 1.00 96.94 364 ASN A N 1
ATOM 3048 C CA . ASN A 1 364 ? -18.464 -8.987 13.342 1.00 96.94 364 ASN A CA 1
ATOM 3049 C C . ASN A 1 364 ? -18.011 -7.918 12.333 1.00 96.94 364 ASN A C 1
ATOM 3051 O O . ASN A 1 364 ? -18.235 -6.733 12.565 1.00 96.94 364 ASN A O 1
ATOM 3055 N N . ARG A 1 365 ? -17.375 -8.337 11.227 1.00 97.75 365 ARG A N 1
ATOM 3056 C CA . ARG A 1 365 ? -16.820 -7.483 10.167 1.00 97.75 365 ARG A CA 1
ATOM 3057 C C . ARG A 1 365 ? -15.904 -6.396 10.725 1.00 97.75 365 ARG A C 1
ATOM 3059 O O . ARG A 1 365 ? -16.139 -5.209 10.530 1.00 97.75 365 ARG A O 1
ATOM 3066 N N . ILE A 1 366 ? -14.846 -6.804 11.415 1.00 98.62 366 ILE A N 1
ATOM 3067 C CA . ILE A 1 366 ? -13.884 -5.872 12.011 1.00 98.62 366 ILE A CA 1
ATOM 3068 C C . ILE A 1 366 ? -12.608 -5.872 11.179 1.00 98.62 366 ILE A C 1
ATOM 3070 O O . ILE A 1 366 ? -11.990 -6.918 10.984 1.00 98.62 366 ILE A O 1
ATOM 3074 N N . ALA A 1 367 ? -12.202 -4.698 10.707 1.00 98.62 367 ALA A N 1
ATOM 3075 C CA . ALA A 1 367 ? -10.873 -4.469 10.162 1.00 98.62 367 ALA A CA 1
ATOM 3076 C C . ALA A 1 367 ? -9.946 -4.008 11.288 1.00 98.62 367 ALA A C 1
ATOM 3078 O O . ALA A 1 367 ? -10.285 -3.080 12.018 1.00 98.62 367 ALA A O 1
ATOM 3079 N N . LEU A 1 368 ? -8.783 -4.637 11.426 1.00 97.69 368 LEU A N 1
ATOM 3080 C CA . LEU A 1 368 ? -7.788 -4.307 12.445 1.00 97.69 368 LEU A CA 1
ATOM 3081 C C . LEU A 1 368 ? -6.461 -3.999 11.763 1.00 97.69 368 LEU A C 1
ATOM 3083 O O . LEU A 1 368 ? -5.959 -4.825 11.003 1.00 97.69 368 LEU A O 1
ATOM 3087 N N . LEU A 1 369 ? -5.897 -2.826 12.038 1.00 95.56 369 LEU A N 1
ATOM 3088 C CA . LEU A 1 369 ? -4.599 -2.419 11.520 1.00 95.56 369 LEU A CA 1
ATOM 3089 C C . LEU A 1 369 ? -3.586 -2.276 12.650 1.00 95.56 369 LEU A C 1
ATOM 3091 O O . LEU A 1 369 ? -3.909 -1.765 13.727 1.00 95.56 369 LEU A O 1
ATOM 3095 N N . THR A 1 370 ? -2.354 -2.687 12.367 1.00 91.88 370 THR A N 1
ATOM 3096 C CA . THR A 1 370 ? -1.188 -2.402 13.202 1.00 91.88 370 THR A CA 1
ATOM 3097 C C . THR A 1 370 ? -0.022 -1.888 12.371 1.00 91.88 370 THR A C 1
ATOM 3099 O O . THR A 1 370 ? 0.008 -2.056 11.148 1.00 91.88 370 THR A O 1
ATOM 3102 N N . PHE A 1 371 ? 0.906 -1.213 13.042 1.00 87.69 371 PHE A N 1
ATOM 3103 C CA . PHE A 1 371 ? 1.950 -0.416 12.415 1.00 87.69 371 PHE A CA 1
ATOM 3104 C C . PHE A 1 371 ? 3.313 -0.785 12.982 1.00 87.69 371 PHE A C 1
ATOM 3106 O O . PHE A 1 371 ? 3.532 -0.749 14.196 1.00 87.69 371 PHE A O 1
ATOM 3113 N N . GLU A 1 372 ? 4.239 -1.104 12.088 1.00 78.88 372 GLU A N 1
ATOM 3114 C CA . GLU A 1 372 ? 5.630 -1.372 12.424 1.00 78.88 372 GLU A CA 1
ATOM 3115 C C . GLU A 1 372 ? 6.498 -0.241 11.882 1.00 78.88 372 GLU A C 1
ATOM 3117 O O . GLU A 1 372 ? 6.477 0.044 10.689 1.00 78.88 372 GLU A O 1
ATOM 3122 N N . CYS A 1 373 ? 7.236 0.414 12.773 1.00 66.75 373 CYS A N 1
ATOM 3123 C CA . CYS A 1 373 ? 8.231 1.427 12.433 1.00 66.75 373 CYS A CA 1
ATOM 3124 C C . CYS A 1 373 ? 9.615 0.835 12.734 1.00 66.75 373 CYS A C 1
ATOM 3126 O O . CYS A 1 373 ? 9.778 0.202 13.786 1.00 66.75 373 CYS A O 1
ATOM 3128 N N . SER A 1 374 ? 10.567 1.021 11.818 1.00 54.50 374 SER A N 1
ATOM 3129 C CA . SER A 1 374 ? 11.969 0.584 11.944 1.00 54.50 374 SER A CA 1
ATOM 3130 C C . SER A 1 374 ? 12.771 1.428 12.928 1.00 54.50 374 SER A C 1
ATOM 3132 O O . SER A 1 374 ? 12.624 2.672 12.850 1.00 54.50 374 SER A O 1
#

InterPro domains:
  IPR008490 Transposase InsH, N-terminal [PF05598] (13-99)

Secondary structure (DSSP, 8-state):
-------SEEEHHHHHHHHHHHHS-HHHHHHHHTTTSPPPTTS---S-HHHHHHHHHHHHHTT--S-HHHHHHH-HHHHHHTT-TTSPPPPHHHHHHHHHHHHH-HHHHHHHHHHH-TTTT-PPPTTEEES--HHHHBPSSHHHHHHHEEEEEEEEHHHH-TT--SEEEEEEESSGGGGGGGGGG--SSSBTTEEEEEE-TTS-EEESS-GGGSGGGPPP-TTT-S-GGGHHHHHHHHHHHHHHHHHHHHHHHHHHHHHS-----TTGGGS-EEETTS----SS-SEESSSPP-SS-GGGTSSPPSEEEEEP---TTS-GGGSEEEEEEB-TTSPBPEEEEEEESTTTSS-S-EEEEEEEETTTTEEEEEEEE-

Radius of gyration: 24.74 Å; chains: 1; bounding box: 62×61×69 Å

Sequence (374 aa):
MSDERHSPYLDRGEHLLNKMNAKVPWQELVDLLEPYYPADKKGFRNFRVENMLRVYCLSKWLKLCYDVSEQLESRTLFRDFAGLTGSPVPSDNIINHFNNILYKHQDILRVVDQKTSVWDDFKLPDYLTAYPEPEQIFAQPTEKYARHLLPLASIDLKAVNPNWSGNIHIVNPIDIDLVENTSTFHNYYLRHRWIAFHLTDDSRYELMGDWRYFFLENEPSAELTKDLELWPTHRQDLEDQYTQMHADYQACKRRYQKEGDIVLDRRNYFFEEYPEDYPLNDGILEQFAGEVASSCSNWFSFEPFPYQSDMRNVGTEAKPCMQETNIRPLAEDGSPFHFIAQTYAHPFMDIAERSVILFFEPKNRIALLTFECS